Protein AF-A0A1C3KK73-F1 (afdb_monomer)

pLDDT: mean 70.04, std 21.72, range [27.14, 96.38]

Radius of gyration: 31.1 Å; Cα contacts (8 Å, |Δi|>4): 157; chains: 1; bounding box: 73×74×96 Å

Solvent-accessible surface area (backbone atoms only — not comparable to full-atom values): 20446 Å² total; per-residue (Å²): 131,85,83,46,64,66,60,54,52,52,54,50,51,54,50,50,53,58,65,68,48,82,75,86,71,83,83,61,78,67,78,57,83,90,52,53,73,61,44,38,52,50,49,32,55,48,51,49,44,53,55,53,40,52,53,54,44,62,79,37,44,91,77,49,47,69,69,58,49,31,56,54,53,33,40,55,48,49,49,51,46,54,51,44,60,69,64,48,97,58,100,73,74,74,57,70,65,58,55,52,51,55,49,26,56,74,76,36,53,69,59,34,55,53,47,59,74,45,57,61,81,74,64,94,66,53,57,70,58,35,55,44,48,49,56,52,52,48,54,50,48,54,41,53,76,55,62,30,70,73,51,28,24,53,35,38,70,56,23,54,51,44,46,50,53,50,50,54,52,49,53,54,44,49,60,75,70,50,66,89,89,55,96,73,81,86,51,77,69,83,70,66,63,91,74,89,61,97,54,89,70,57,63,76,75,49,77,68,74,56,38,77,67,75,69,95,77,79,91,82,78,93,74,92,80,83,86,82,89,84,85,79,77,86,79,72,84,83,89,73,77,85,74,66,64,60,60,54,52,52,51,50,52,51,52,52,51,51,52,51,52,50,50,52,50,49,46,61,73,74,40,87,57,60,70,59,53,51,62,56,52,61,67,52,56,69,61,58,57,67,55,54,59,58,55,56,54,60,61,49,53,72,62,55,71,78,70,82,80,88,78,83,91,73,88,81,85,79,85,85,79,85,85,82,87,130

Secondary structure (DSSP, 8-state):
-PPPHHHHHHHHHHHHHHHHS---S-------TT--HHHHHHHHHHHHHHHHHHHHHHHTTTTS-HHHHHHHHHHHHHHHHHHHHHT-SSTTPPPHHHHHHHHHHHH-HHHHHHHHHTTTT-----HHHHHHHHHHHHHHHHHHHTTHHHHHHH-HHHHHHHHHHHHHHHHHHHHHHS-TTS-----GGGG-S-----STTTTTSSPP-PPP---S---------------------------THHHHHHHHHHHHHHHHHHHHHHHHHHSTTHHHHHHHHHHHHHHHHHHHHHHHHHHHHHHHTT-----------PPP------

Foldseek 3Di:
DQDFLVNLVVVVVVLLCQLPDFDPDLPDQDDCPPPDPQLRVLLSRLLSSLVSNVVSCVVCCVSAPLQLSLLSNLLVVLVSVVSSVVVDPDPDDPDSVVSSLVCCVVPPVVSNVSNVVSVHPPDPDHSLRSVLVNLLVSLVSSQVSCVHQVSCQQDQNRLVSSLVSLVVSVVVNVVSVDPPPDPDDDDPVVLPDPPPDPDDSCVSSDRRNHDDNDPPPDPDDDDDDDDDDDDPDPDDDDDDDDPCVVVVVVVVVVVVVVVVVVVVVCCCVPPPCVVVVVVVVVVVVVVVVVVVVVVVVVVVVVVCVVDDDDDDDDDDDDDDDDDDDD

Organism: Plasmodium ovale (NCBI:txid36330)

Structure (mmCIF, N/CA/C/O backbone):
data_AF-A0A1C3KK73-F1
#
_entry.id   AF-A0A1C3KK73-F1
#
loop_
_atom_site.group_PDB
_atom_site.id
_atom_site.type_symbol
_atom_site.label_atom_id
_atom_site.label_alt_id
_atom_site.label_comp_id
_atom_site.label_asym_id
_atom_site.label_entity_id
_atom_site.label_seq_id
_atom_site.pdbx_PDB_ins_code
_atom_site.Cartn_x
_atom_site.Cartn_y
_atom_site.Cartn_z
_atom_site.occupancy
_atom_site.B_iso_or_equiv
_atom_site.auth_seq_id
_atom_site.auth_comp_id
_atom_site.auth_asym_id
_atom_site.auth_atom_id
_atom_site.pdbx_PDB_model_num
ATOM 1 N N . MET A 1 1 ? -22.173 12.182 6.801 1.00 49.75 1 MET A N 1
ATOM 2 C CA . MET A 1 1 ? -22.309 10.772 7.230 1.00 49.75 1 MET A CA 1
ATOM 3 C C . MET A 1 1 ? -21.058 10.441 8.028 1.00 49.75 1 MET A C 1
ATOM 5 O O . MET A 1 1 ? -19.989 10.805 7.559 1.00 49.75 1 MET A O 1
ATOM 9 N N . ALA A 1 2 ? -21.162 9.895 9.242 1.00 66.25 2 ALA A N 1
ATOM 10 C CA . ALA A 1 2 ? -19.966 9.548 10.015 1.00 66.25 2 ALA A CA 1
ATOM 11 C C . ALA A 1 2 ? -19.220 8.407 9.302 1.00 66.25 2 ALA A C 1
ATOM 13 O O . ALA A 1 2 ? -19.860 7.433 8.907 1.00 66.25 2 ALA A O 1
ATOM 14 N N . GLU A 1 3 ? -17.908 8.536 9.102 1.00 83.19 3 GLU A N 1
ATOM 15 C CA . GLU A 1 3 ? -17.115 7.461 8.499 1.00 83.19 3 GLU A CA 1
ATOM 16 C C . GLU A 1 3 ? -17.101 6.240 9.430 1.00 83.19 3 GLU A C 1
ATOM 18 O O . GLU A 1 3 ? -16.840 6.355 10.629 1.00 83.19 3 GLU A O 1
ATOM 23 N N . THR A 1 4 ? -17.423 5.067 8.881 1.00 94.06 4 THR A N 1
ATOM 24 C CA . THR A 1 4 ? -17.335 3.780 9.584 1.00 94.06 4 THR A CA 1
ATOM 25 C C . THR A 1 4 ? -16.030 3.081 9.222 1.00 94.06 4 THR A C 1
ATOM 27 O O . THR A 1 4 ? -15.466 3.331 8.156 1.00 94.06 4 THR A O 1
ATOM 30 N N . VAL A 1 5 ? -15.574 2.155 10.073 1.00 94.50 5 VAL A N 1
ATOM 31 C CA . VAL A 1 5 ? -14.377 1.332 9.802 1.00 94.50 5 VAL A CA 1
ATOM 32 C C . VAL A 1 5 ? -14.506 0.652 8.437 1.00 94.50 5 VAL A C 1
ATOM 34 O O . VAL A 1 5 ? -13.614 0.767 7.604 1.00 94.50 5 VAL A O 1
ATOM 37 N N . LYS A 1 6 ? -15.664 0.030 8.176 1.00 95.44 6 LYS A N 1
ATOM 38 C CA . LYS A 1 6 ? -15.972 -0.628 6.903 1.00 95.44 6 LYS A CA 1
ATOM 39 C C . LYS A 1 6 ? -15.854 0.330 5.715 1.00 95.44 6 LYS A C 1
ATOM 41 O O . LYS A 1 6 ? -15.171 0.007 4.753 1.00 95.44 6 LYS A O 1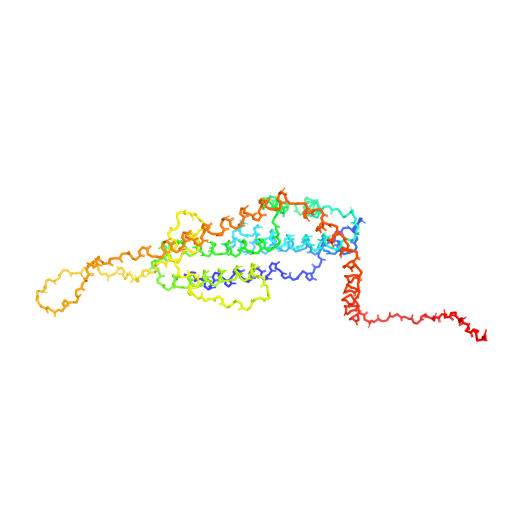
ATOM 46 N N . SER A 1 7 ? -16.454 1.518 5.808 1.00 95.94 7 SER A N 1
ATOM 47 C CA . SER A 1 7 ? -16.427 2.501 4.719 1.00 95.94 7 SER A CA 1
ATOM 48 C C . SER A 1 7 ? -15.011 2.990 4.393 1.00 95.94 7 SER A C 1
ATOM 50 O O . SER A 1 7 ? -14.672 3.140 3.222 1.00 95.94 7 SER A O 1
ATOM 52 N N . ILE A 1 8 ? -14.171 3.215 5.411 1.00 96.38 8 ILE A N 1
ATOM 53 C CA . ILE A 1 8 ? -12.774 3.634 5.214 1.00 96.38 8 ILE A CA 1
ATOM 54 C C . ILE A 1 8 ? -11.970 2.504 4.559 1.00 96.38 8 ILE A C 1
ATOM 56 O O . ILE A 1 8 ? -11.242 2.746 3.598 1.00 96.38 8 ILE A O 1
ATOM 60 N N . VAL A 1 9 ? -12.114 1.273 5.057 1.00 95.94 9 VAL A N 1
ATOM 61 C CA . VAL A 1 9 ? -11.386 0.101 4.545 1.00 95.94 9 VAL A CA 1
ATOM 62 C C . VAL A 1 9 ? -11.790 -0.227 3.106 1.00 95.94 9 VAL A C 1
ATOM 64 O O . VAL A 1 9 ? -10.922 -0.502 2.283 1.00 95.94 9 VAL A O 1
ATOM 67 N N . GLU A 1 10 ? -13.079 -0.149 2.767 1.00 96.25 10 GLU A N 1
ATOM 68 C CA . GLU A 1 10 ? -13.561 -0.350 1.393 1.00 96.25 10 GLU A CA 1
ATOM 69 C C . GLU A 1 10 ? -12.951 0.673 0.431 1.00 96.25 10 GLU A C 1
ATOM 71 O O . GLU A 1 10 ? -12.362 0.284 -0.574 1.00 96.25 10 GLU A O 1
ATOM 76 N N . LYS A 1 11 ? -12.978 1.966 0.782 1.00 95.81 11 LYS A N 1
ATOM 77 C CA . LYS A 1 11 ? -12.354 3.017 -0.037 1.00 95.81 11 LYS A CA 1
ATOM 78 C C . LYS A 1 11 ? -10.847 2.813 -0.219 1.00 95.81 11 LYS A C 1
ATOM 80 O O . LYS A 1 11 ? -10.332 3.043 -1.311 1.00 95.81 11 LYS A O 1
ATOM 85 N N . LEU A 1 12 ? -10.133 2.386 0.829 1.00 95.81 12 LEU A N 1
ATOM 86 C CA . LEU A 1 12 ? -8.705 2.059 0.733 1.00 95.81 12 LEU A CA 1
ATOM 87 C C . LEU A 1 12 ? -8.463 0.895 -0.229 1.00 95.81 12 LEU A C 1
ATOM 89 O O . LEU A 1 12 ? -7.623 1.001 -1.119 1.00 95.81 12 LEU A O 1
ATOM 93 N N . ASN A 1 13 ? -9.224 -0.189 -0.086 1.00 95.00 13 ASN A N 1
ATOM 94 C CA . ASN A 1 13 ? -9.101 -1.362 -0.945 1.00 95.00 13 ASN A CA 1
ATOM 95 C C . ASN A 1 13 ? -9.425 -1.035 -2.408 1.00 95.00 13 ASN A C 1
ATOM 97 O O . ASN A 1 13 ? -8.720 -1.496 -3.306 1.00 95.00 13 ASN A O 1
ATOM 101 N N . ASP A 1 14 ? -10.441 -0.209 -2.656 1.00 96.00 14 ASP A N 1
ATOM 102 C CA . ASP A 1 14 ? -10.790 0.247 -4.002 1.00 96.00 14 ASP A CA 1
ATOM 103 C C . ASP A 1 14 ? -9.684 1.114 -4.612 1.00 96.00 14 ASP A C 1
ATOM 105 O O . ASP A 1 14 ? -9.355 0.959 -5.792 1.00 96.00 14 ASP A O 1
ATOM 109 N N . PHE A 1 15 ? -9.067 1.993 -3.819 1.00 95.88 15 PHE A N 1
ATOM 110 C CA . PHE A 1 15 ? -7.914 2.780 -4.251 1.00 95.88 15 PHE A CA 1
ATOM 111 C C . PHE A 1 15 ? -6.716 1.881 -4.599 1.00 95.88 15 PHE A C 1
ATOM 113 O O . PHE A 1 15 ? -6.119 2.022 -5.667 1.00 95.88 15 PHE A O 1
ATOM 120 N N . TYR A 1 16 ? -6.399 0.900 -3.752 1.00 95.25 16 TYR A N 1
ATOM 121 C CA . TYR A 1 16 ? -5.319 -0.068 -3.983 1.00 95.25 16 TYR A CA 1
ATOM 122 C C . TYR A 1 16 ? -5.546 -0.927 -5.217 1.00 95.25 16 TYR A C 1
ATOM 124 O O . TYR A 1 16 ? -4.654 -1.078 -6.051 1.00 95.25 16 TYR A O 1
ATOM 132 N N . LYS A 1 17 ? -6.770 -1.420 -5.396 1.00 95.12 17 LYS A N 1
ATOM 133 C CA . LYS A 1 17 ? -7.150 -2.183 -6.580 1.00 95.12 17 LYS A CA 1
ATOM 134 C C . LYS A 1 17 ? -6.959 -1.368 -7.858 1.00 95.12 17 LYS A C 1
ATOM 136 O O . LYS A 1 17 ? -6.453 -1.896 -8.847 1.00 95.12 17 LYS A O 1
ATOM 141 N N . GLN A 1 18 ? -7.320 -0.085 -7.842 1.00 94.25 18 GLN A N 1
ATOM 142 C CA . GLN A 1 18 ? -7.077 0.804 -8.976 1.00 94.25 18 GLN A CA 1
ATOM 143 C C . GLN A 1 18 ? -5.578 0.996 -9.213 1.00 94.25 18 GLN A C 1
ATOM 145 O O . GLN A 1 18 ? -5.124 0.784 -10.333 1.00 94.25 18 GLN A O 1
ATOM 150 N N . MET A 1 19 ? -4.803 1.292 -8.167 1.00 93.75 19 MET A N 1
ATOM 151 C CA . MET A 1 19 ? -3.344 1.461 -8.218 1.00 93.75 19 MET A CA 1
ATOM 152 C C . MET A 1 19 ? -2.592 0.226 -8.748 1.00 93.75 19 MET A C 1
ATOM 154 O O . MET A 1 19 ? -1.563 0.388 -9.407 1.00 93.75 19 MET A O 1
ATOM 158 N N . GLU A 1 20 ? -3.092 -0.987 -8.497 1.00 91.69 20 GLU A N 1
ATOM 159 C CA . GLU A 1 20 ? -2.522 -2.248 -9.002 1.00 91.69 20 GLU A CA 1
ATOM 160 C C . GLU A 1 20 ? -3.047 -2.673 -10.377 1.00 91.69 20 GLU A C 1
ATOM 162 O O . GLU A 1 20 ? -2.423 -3.515 -11.025 1.00 91.69 20 GLU A O 1
ATOM 167 N N . GLY A 1 21 ? -4.171 -2.104 -10.823 1.00 89.31 21 GLY A N 1
ATOM 168 C CA . GLY A 1 21 ? -4.801 -2.463 -12.090 1.00 89.31 21 GLY A CA 1
ATOM 169 C C . GLY A 1 21 ? -3.859 -2.317 -13.287 1.00 89.31 21 GLY A C 1
ATOM 170 O O . GLY A 1 21 ? -2.986 -1.446 -13.303 1.00 89.31 21 GLY A O 1
ATOM 171 N N . GLU A 1 22 ? -4.052 -3.167 -14.296 1.00 81.56 22 GLU A N 1
ATOM 172 C CA . GLU A 1 22 ? -3.247 -3.133 -15.515 1.00 81.56 22 GLU A CA 1
ATOM 173 C C . GLU A 1 22 ? -3.402 -1.804 -16.258 1.00 81.56 22 GLU A C 1
ATOM 175 O O . GLU A 1 22 ? -4.484 -1.214 -16.317 1.00 81.56 22 GLU A O 1
ATOM 180 N N . VAL A 1 23 ? -2.303 -1.338 -16.850 1.00 77.94 23 VAL A N 1
ATOM 181 C CA . VAL A 1 23 ? -2.332 -0.176 -17.733 1.00 77.94 23 VAL A CA 1
ATOM 182 C C . VAL A 1 23 ? -2.563 -0.679 -19.151 1.00 77.94 23 VAL A C 1
ATOM 184 O O . VAL A 1 23 ? -1.648 -1.195 -19.785 1.00 77.94 23 VAL A O 1
ATOM 187 N N . THR A 1 24 ? -3.808 -0.582 -19.611 1.00 66.06 24 THR A N 1
ATOM 188 C CA . THR A 1 24 ? -4.262 -1.092 -20.915 1.00 66.06 24 THR A CA 1
ATOM 189 C C . THR A 1 24 ? -3.916 -0.168 -22.084 1.00 66.06 24 THR A C 1
ATOM 191 O O . THR A 1 24 ? -3.846 -0.621 -23.221 1.00 66.06 24 THR A O 1
ATOM 194 N N . GLU A 1 25 ? -3.658 1.113 -21.816 1.00 58.66 25 GLU A N 1
ATOM 195 C CA . GLU A 1 25 ? -3.212 2.090 -22.810 1.00 58.66 25 GLU A CA 1
ATOM 196 C C . GLU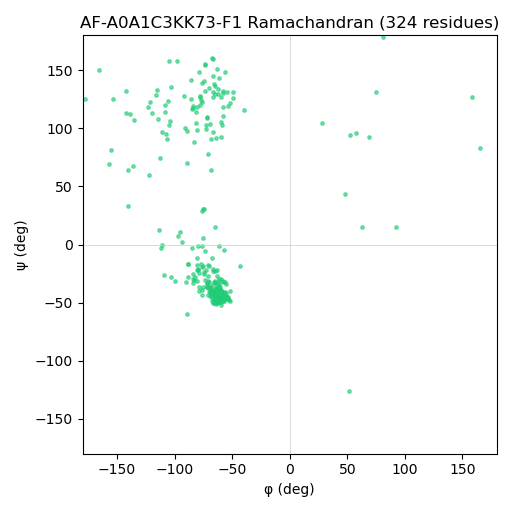 A 1 25 ? -1.755 2.476 -22.522 1.00 58.66 25 GLU A C 1
ATOM 198 O O . GLU A 1 25 ? -1.484 3.329 -21.672 1.00 58.66 25 GLU A O 1
ATOM 203 N N . GLU A 1 26 ? -0.800 1.849 -23.214 1.00 57.88 26 GLU A N 1
ATOM 204 C CA . GLU A 1 26 ? 0.600 2.291 -23.198 1.00 57.88 26 GLU A CA 1
ATOM 205 C C . GLU A 1 26 ? 0.706 3.645 -23.916 1.00 57.88 26 GLU A C 1
ATOM 207 O O . GLU A 1 26 ? 0.852 3.718 -25.134 1.00 57.88 26 GLU A O 1
ATOM 212 N N . LYS A 1 27 ? 0.567 4.742 -23.162 1.00 62.94 27 LYS A N 1
ATOM 213 C CA . LYS A 1 27 ? 0.648 6.111 -23.704 1.00 62.94 27 LYS A CA 1
ATOM 214 C C . LYS A 1 27 ? 2.079 6.598 -23.852 1.00 62.94 27 LYS A C 1
ATOM 216 O O . LYS A 1 27 ? 2.353 7.434 -24.707 1.00 62.94 27 LYS A O 1
ATOM 221 N N . GLU A 1 28 ? 2.984 6.086 -23.030 1.00 63.84 28 GLU A N 1
ATOM 222 C CA . GLU A 1 28 ? 4.386 6.472 -23.045 1.00 63.84 28 GLU A CA 1
ATOM 223 C C . GLU A 1 28 ? 5.250 5.279 -23.447 1.00 63.84 28 GLU A C 1
ATOM 225 O O . GLU A 1 28 ? 5.073 4.172 -22.934 1.00 63.84 28 GLU A O 1
ATOM 230 N N . LEU A 1 29 ? 6.176 5.526 -24.374 1.00 65.25 29 LEU A N 1
ATOM 231 C CA . LEU A 1 29 ? 7.145 4.558 -24.872 1.00 65.25 29 LEU A CA 1
ATOM 232 C C . LEU A 1 29 ? 8.538 5.025 -24.461 1.00 65.25 29 LEU A C 1
ATOM 234 O O . LEU A 1 29 ? 9.065 6.002 -24.998 1.00 65.25 29 LEU A O 1
ATOM 238 N N . LEU A 1 30 ? 9.141 4.327 -23.500 1.00 73.88 30 LEU A N 1
ATOM 239 C CA . LEU A 1 30 ? 10.572 4.456 -23.262 1.00 73.88 30 LEU A CA 1
ATOM 240 C C . LEU A 1 30 ? 11.310 3.990 -24.526 1.00 73.88 30 LEU A C 1
ATOM 242 O O . LEU A 1 30 ? 10.985 2.937 -25.077 1.00 73.88 30 LEU A O 1
ATOM 246 N N . GLU A 1 31 ? 12.307 4.734 -25.000 1.00 74.69 31 GLU A N 1
ATOM 247 C CA . GLU A 1 31 ? 13.157 4.234 -26.083 1.00 74.69 31 GLU A CA 1
ATOM 248 C C . GLU A 1 31 ? 13.890 2.972 -25.606 1.00 74.69 31 GLU A C 1
ATOM 250 O O . GLU A 1 31 ? 14.501 2.970 -24.537 1.00 74.69 31 GLU A O 1
ATOM 255 N N . LYS A 1 32 ? 13.831 1.890 -26.394 1.00 70.06 32 LYS A N 1
ATOM 256 C CA . LYS A 1 32 ? 14.377 0.573 -26.016 1.00 70.06 32 LYS A CA 1
ATOM 257 C C . LYS A 1 32 ? 15.861 0.624 -25.634 1.00 70.06 32 LYS A C 1
ATOM 259 O O . LYS A 1 32 ? 16.290 -0.075 -24.719 1.00 70.06 32 LYS A O 1
ATOM 264 N N . GLY A 1 33 ? 16.638 1.495 -26.282 1.00 71.31 33 GLY A N 1
ATOM 265 C CA . GLY A 1 33 ? 18.036 1.745 -25.931 1.00 71.31 33 GLY A CA 1
ATOM 266 C C . GLY A 1 33 ? 18.863 0.456 -25.837 1.00 71.31 33 GLY A C 1
ATOM 267 O O . GLY A 1 33 ? 18.896 -0.331 -26.779 1.00 71.31 33 GLY A O 1
ATOM 268 N N . ARG A 1 34 ? 19.535 0.253 -24.693 1.00 66.94 34 ARG A N 1
ATOM 269 C CA . ARG A 1 34 ? 20.335 -0.950 -24.369 1.00 66.94 34 ARG A CA 1
ATOM 270 C C . ARG A 1 34 ? 19.583 -1.985 -23.523 1.00 66.94 34 ARG A C 1
ATOM 272 O O . ARG A 1 34 ? 20.204 -2.921 -23.027 1.00 66.94 34 ARG A O 1
ATOM 279 N N . LEU A 1 35 ? 18.289 -1.789 -23.289 1.00 73.69 35 LEU A N 1
ATOM 280 C CA . LEU A 1 35 ? 17.511 -2.696 -22.457 1.00 73.69 35 LEU A CA 1
ATOM 281 C C . LEU A 1 35 ? 17.220 -3.982 -23.216 1.00 73.69 35 LEU A C 1
ATOM 283 O O . LEU A 1 35 ? 16.896 -3.951 -24.405 1.00 73.69 35 LEU A O 1
ATOM 287 N N . ASN A 1 36 ? 17.291 -5.107 -22.507 1.00 79.06 36 ASN A N 1
ATOM 288 C CA . ASN A 1 36 ? 16.693 -6.331 -23.016 1.00 79.06 36 ASN A CA 1
ATOM 289 C C . ASN A 1 36 ? 15.158 -6.174 -23.072 1.00 79.06 36 ASN A C 1
ATOM 291 O O . ASN A 1 36 ? 14.578 -5.313 -22.403 1.00 79.06 36 ASN A O 1
ATOM 295 N N . ASP A 1 37 ? 14.505 -7.008 -23.876 1.00 80.69 37 ASP A N 1
ATOM 296 C CA . ASP A 1 37 ? 13.074 -6.896 -24.172 1.00 80.69 37 ASP A CA 1
ATOM 297 C C . ASP A 1 37 ? 12.210 -6.993 -22.907 1.00 80.69 37 ASP A C 1
ATOM 299 O O . ASP A 1 37 ? 11.274 -6.215 -22.735 1.00 80.69 37 ASP A O 1
ATOM 303 N N . ILE A 1 38 ? 12.569 -7.877 -21.973 1.00 83.50 38 ILE A N 1
ATOM 304 C CA . ILE A 1 38 ? 11.837 -8.084 -20.716 1.00 83.50 38 ILE A CA 1
ATOM 305 C C . ILE A 1 38 ? 11.936 -6.840 -19.824 1.00 83.50 38 ILE A C 1
ATOM 307 O O . ILE A 1 38 ? 10.931 -6.303 -19.359 1.00 83.50 38 ILE A O 1
ATOM 311 N N . SER A 1 39 ? 13.150 -6.347 -19.607 1.00 84.56 39 SER A N 1
ATOM 312 C CA . SER A 1 39 ? 13.448 -5.173 -18.793 1.00 84.56 39 SER A CA 1
ATOM 313 C C . SER A 1 39 ? 12.840 -3.902 -19.374 1.00 84.56 39 SER A C 1
ATOM 315 O O . SER A 1 39 ? 12.322 -3.075 -18.622 1.00 84.56 39 SER A O 1
ATOM 317 N N . HIS A 1 40 ? 12.843 -3.768 -20.702 1.00 85.44 40 HIS A N 1
ATOM 318 C CA . HIS A 1 40 ? 12.163 -2.683 -21.403 1.00 85.44 40 HIS A CA 1
ATOM 319 C C . HIS A 1 40 ? 10.653 -2.708 -21.158 1.00 85.44 40 HIS A C 1
ATOM 321 O O . HIS A 1 40 ? 10.099 -1.699 -20.721 1.00 85.44 40 HIS A O 1
ATOM 327 N N . VAL A 1 41 ? 10.003 -3.863 -21.332 1.00 87.06 41 VAL A N 1
ATOM 328 C CA . VAL A 1 41 ? 8.561 -4.023 -21.083 1.00 87.06 41 VAL A CA 1
ATOM 329 C C . VAL A 1 41 ? 8.212 -3.730 -19.622 1.00 87.06 41 VAL A C 1
ATOM 331 O O . VAL A 1 41 ? 7.251 -3.008 -19.347 1.00 87.06 41 VAL A O 1
ATOM 334 N N . ILE A 1 42 ? 8.996 -4.241 -18.667 1.00 88.94 42 ILE A N 1
ATOM 335 C CA . ILE A 1 42 ? 8.764 -4.000 -17.235 1.00 88.94 42 ILE A CA 1
ATOM 336 C C . ILE A 1 42 ? 8.881 -2.509 -16.907 1.00 88.94 42 ILE A C 1
ATOM 338 O O . ILE A 1 42 ? 8.017 -1.972 -16.207 1.00 88.94 42 ILE A O 1
ATOM 342 N N . LEU A 1 43 ? 9.910 -1.824 -17.414 1.00 89.44 43 LEU A N 1
ATOM 343 C CA . LEU A 1 43 ? 10.081 -0.386 -17.200 1.00 89.44 43 LEU A CA 1
ATOM 344 C C . LEU A 1 43 ? 8.954 0.421 -17.833 1.00 89.44 43 LEU A C 1
ATOM 346 O O . LEU A 1 43 ? 8.401 1.296 -17.168 1.00 89.44 43 LEU A O 1
ATOM 350 N N . ASN A 1 44 ? 8.574 0.106 -19.072 1.00 89.31 44 ASN A N 1
ATOM 351 C CA . ASN A 1 44 ? 7.525 0.837 -19.773 1.00 89.31 44 ASN A CA 1
ATOM 352 C C . ASN A 1 44 ? 6.179 0.717 -19.045 1.00 89.31 44 ASN A C 1
ATOM 354 O O . ASN A 1 44 ? 5.511 1.717 -18.770 1.00 89.31 44 ASN A O 1
ATOM 358 N N . LYS A 1 45 ? 5.821 -0.504 -18.627 1.00 90.38 45 LYS A N 1
ATOM 359 C CA . LYS A 1 45 ? 4.631 -0.749 -17.802 1.00 90.38 45 LYS A CA 1
ATOM 360 C C . LYS A 1 45 ? 4.709 -0.024 -16.460 1.00 90.38 45 LYS A C 1
ATOM 362 O O . LYS A 1 45 ? 3.714 0.534 -16.006 1.00 90.38 45 LYS A O 1
ATOM 367 N N . THR A 1 46 ? 5.883 0.001 -15.831 1.00 92.19 46 THR A N 1
ATOM 368 C CA . THR A 1 46 ? 6.080 0.682 -14.544 1.00 92.19 46 THR A CA 1
ATOM 369 C C . THR A 1 46 ? 5.921 2.196 -14.669 1.00 92.19 46 THR A C 1
ATOM 371 O O . THR A 1 46 ? 5.267 2.803 -13.827 1.00 92.19 46 THR A O 1
ATOM 374 N N . LEU A 1 47 ? 6.463 2.818 -15.714 1.00 91.94 47 LEU A N 1
ATOM 375 C CA . LEU A 1 47 ? 6.324 4.257 -15.938 1.00 91.94 47 LEU A CA 1
ATOM 376 C C . LEU A 1 47 ? 4.878 4.665 -16.189 1.00 91.94 47 LEU A C 1
ATOM 378 O O . LEU A 1 47 ? 4.382 5.590 -15.547 1.00 91.94 47 LEU A O 1
ATOM 382 N N . ASN A 1 48 ? 4.187 3.941 -17.069 1.00 91.38 48 ASN A N 1
ATOM 383 C CA . ASN A 1 48 ? 2.771 4.174 -17.324 1.00 91.38 48 ASN A CA 1
ATOM 384 C C . ASN A 1 48 ? 1.937 3.986 -16.039 1.00 91.38 48 ASN A C 1
ATOM 386 O O . ASN A 1 48 ? 1.051 4.793 -15.754 1.00 91.38 48 ASN A O 1
ATOM 390 N N . MET A 1 49 ? 2.279 2.990 -15.210 1.00 93.38 49 MET A N 1
ATOM 391 C CA . MET A 1 49 ? 1.668 2.789 -13.892 1.00 93.38 49 MET A CA 1
ATOM 392 C C . MET A 1 49 ? 1.918 3.980 -12.959 1.00 93.38 49 MET A C 1
ATOM 394 O O . MET A 1 49 ? 0.963 4.471 -12.372 1.00 93.38 49 MET A O 1
ATOM 398 N N . ILE A 1 50 ? 3.156 4.478 -12.836 1.00 93.56 50 ILE A N 1
ATOM 399 C CA . ILE A 1 50 ? 3.481 5.642 -11.989 1.00 93.56 50 ILE A CA 1
ATOM 400 C C . ILE A 1 50 ? 2.673 6.869 -12.420 1.00 93.56 50 ILE A C 1
ATOM 402 O O . ILE A 1 50 ? 2.098 7.548 -11.575 1.00 93.56 50 ILE A O 1
ATOM 406 N N . ILE A 1 51 ? 2.609 7.142 -13.726 1.00 91.94 51 ILE A N 1
ATOM 407 C CA . ILE A 1 51 ? 1.902 8.310 -14.262 1.00 91.94 51 ILE A CA 1
ATOM 408 C C . ILE A 1 51 ? 0.410 8.229 -13.955 1.00 91.94 51 ILE A C 1
ATOM 410 O O . ILE A 1 51 ? -0.154 9.164 -13.393 1.00 91.94 51 ILE A O 1
ATOM 414 N N . ARG A 1 52 ? -0.223 7.096 -14.267 1.00 92.94 52 ARG A N 1
ATOM 415 C CA . ARG A 1 52 ? -1.640 6.880 -13.963 1.00 92.94 52 ARG A CA 1
ATOM 416 C C . ARG A 1 52 ? -1.910 6.972 -12.458 1.00 92.94 52 ARG A C 1
ATOM 418 O O . ARG A 1 52 ? -2.877 7.602 -12.049 1.00 92.94 52 ARG A O 1
ATOM 425 N N . ASN A 1 53 ? -1.057 6.358 -11.641 1.00 94.94 53 ASN A N 1
ATOM 426 C CA . ASN A 1 53 ? -1.205 6.331 -10.187 1.00 94.94 53 ASN A CA 1
ATOM 427 C C . ASN A 1 53 ? -1.081 7.725 -9.561 1.00 94.94 53 ASN A C 1
ATOM 429 O O . ASN A 1 53 ? -1.753 8.004 -8.573 1.00 94.94 53 ASN A O 1
ATOM 433 N N . TYR A 1 54 ? -0.278 8.609 -10.154 1.00 94.31 54 TYR A N 1
ATOM 434 C CA . TYR A 1 54 ? -0.199 10.001 -9.728 1.00 94.31 54 TYR A CA 1
ATOM 435 C C . TYR A 1 54 ? -1.509 10.763 -9.966 1.00 94.31 54 TYR A C 1
ATOM 437 O O . TYR A 1 54 ? -1.973 11.466 -9.070 1.00 94.31 54 TYR A O 1
ATOM 445 N N . GLU A 1 55 ? -2.136 10.592 -11.133 1.00 93.25 55 GLU A N 1
ATOM 446 C CA . GLU A 1 55 ? -3.443 11.208 -11.405 1.00 93.25 55 GLU A CA 1
ATOM 447 C C . GLU A 1 55 ? -4.537 10.610 -10.507 1.00 93.25 55 GLU A C 1
ATOM 449 O O . GLU A 1 55 ? -5.286 11.353 -9.878 1.00 93.25 55 GLU A O 1
ATOM 454 N N . LEU A 1 56 ? -4.546 9.282 -10.321 1.00 94.88 56 LEU A N 1
ATOM 455 C CA . LEU A 1 56 ? -5.448 8.619 -9.369 1.00 94.88 56 LEU A CA 1
ATOM 456 C C . LEU A 1 56 ? -5.294 9.171 -7.947 1.00 94.88 56 LEU A C 1
ATOM 458 O O . LEU A 1 56 ? -6.284 9.355 -7.240 1.00 94.88 56 LEU A O 1
ATOM 462 N N . TYR A 1 57 ? -4.063 9.438 -7.510 1.00 95.38 57 TYR A N 1
ATOM 463 C CA . TYR A 1 57 ? -3.809 10.074 -6.222 1.00 95.38 57 TYR A CA 1
ATOM 464 C C . TYR A 1 57 ? -4.382 11.490 -6.160 1.00 95.38 57 TYR A C 1
ATOM 466 O O . TYR A 1 57 ? -5.036 11.823 -5.174 1.00 95.38 57 TYR A O 1
ATOM 474 N N . LYS A 1 58 ? -4.186 12.312 -7.197 1.00 95.12 58 LYS A N 1
ATOM 475 C CA . LYS A 1 58 ? -4.733 13.678 -7.241 1.00 95.12 58 LYS A CA 1
ATOM 476 C C . LYS A 1 58 ? -6.252 13.673 -7.095 1.00 95.12 58 LYS A C 1
ATOM 478 O O . LYS A 1 58 ? -6.768 14.401 -6.244 1.00 95.12 58 LYS A O 1
ATOM 483 N N . ASP A 1 59 ? -6.925 12.785 -7.821 1.00 96.19 59 ASP A N 1
ATOM 484 C CA . ASP A 1 59 ? -8.383 12.624 -7.783 1.00 96.19 59 ASP A CA 1
ATOM 485 C C . ASP A 1 59 ? -8.902 12.139 -6.417 1.00 96.19 59 ASP A C 1
ATOM 487 O O . ASP A 1 59 ? -10.060 12.366 -6.073 1.00 96.19 59 ASP A O 1
ATOM 491 N N . ASN A 1 60 ? -8.050 11.498 -5.610 1.00 96.31 60 ASN A N 1
ATOM 492 C CA . ASN A 1 60 ? -8.402 10.943 -4.299 1.00 96.31 60 ASN A CA 1
ATOM 493 C C . ASN A 1 60 ? -7.699 11.648 -3.125 1.00 96.31 60 ASN A C 1
ATOM 495 O O . ASN A 1 60 ? -7.740 11.146 -2.000 1.00 96.31 60 ASN A O 1
ATOM 499 N N . SER A 1 61 ? -7.068 12.802 -3.358 1.00 94.44 61 SER A N 1
ATOM 500 C CA . SER A 1 61 ? -6.175 13.468 -2.394 1.00 94.44 61 SER A CA 1
ATOM 501 C C . SER A 1 61 ? -6.874 13.984 -1.126 1.00 94.44 61 SER A C 1
ATOM 503 O O . SER A 1 61 ? -6.236 14.138 -0.085 1.00 94.44 61 SER A O 1
ATOM 505 N N . GLU A 1 62 ? -8.194 14.193 -1.165 1.00 94.31 62 GLU A N 1
ATOM 506 C CA . GLU A 1 62 ? -8.990 14.509 0.032 1.00 94.31 62 GLU A CA 1
ATOM 507 C C . GLU A 1 62 ? -9.066 13.321 1.004 1.00 94.31 62 GLU A C 1
ATOM 509 O O . GLU A 1 62 ? -9.090 13.475 2.231 1.00 94.31 62 GLU A O 1
ATOM 514 N N . PHE A 1 63 ? -9.102 12.107 0.455 1.00 95.06 63 PHE A N 1
ATOM 515 C CA . PHE A 1 63 ? -9.152 10.884 1.236 1.00 95.06 63 PHE A CA 1
ATOM 516 C C . PHE A 1 63 ? -7.731 10.402 1.539 1.00 95.06 63 PHE A C 1
ATOM 518 O O . PHE A 1 63 ? -7.344 10.341 2.711 1.00 95.06 63 PHE A O 1
ATOM 525 N N . ILE A 1 64 ? -6.940 10.118 0.505 1.00 94.88 64 ILE A N 1
ATOM 526 C CA . ILE A 1 64 ? -5.588 9.560 0.585 1.00 94.88 64 ILE A CA 1
ATOM 527 C C . ILE A 1 64 ? -4.562 10.671 0.811 1.00 94.88 64 ILE A C 1
ATOM 529 O O . ILE A 1 64 ? -4.382 11.550 -0.026 1.00 94.88 64 ILE A O 1
ATOM 533 N N . THR A 1 65 ? -3.836 10.604 1.927 1.00 92.06 65 THR A N 1
ATOM 534 C CA . THR A 1 65 ? -2.750 11.552 2.210 1.00 92.06 65 THR A CA 1
ATOM 535 C C . THR A 1 65 ? -1.524 11.275 1.336 1.00 92.06 65 THR A C 1
ATOM 537 O O . THR A 1 65 ? -1.287 10.135 0.934 1.00 92.06 65 THR A O 1
ATOM 540 N N . GLU A 1 66 ? -0.700 12.303 1.095 1.00 90.62 66 GLU A N 1
ATOM 541 C CA . GLU A 1 66 ? 0.551 12.169 0.328 1.00 90.62 66 GLU A CA 1
ATOM 542 C C . GLU A 1 66 ? 1.455 11.066 0.905 1.00 90.62 66 GLU A C 1
ATOM 544 O O . GLU A 1 66 ? 1.886 10.186 0.167 1.00 90.62 66 GLU A O 1
ATOM 549 N N . ASP A 1 67 ? 1.664 11.041 2.229 1.00 88.94 67 ASP A N 1
ATOM 550 C CA . ASP A 1 67 ? 2.446 9.995 2.915 1.00 88.94 67 ASP A CA 1
ATOM 551 C C . ASP A 1 67 ? 1.904 8.588 2.625 1.00 88.94 67 ASP A C 1
ATOM 553 O O . ASP A 1 67 ? 2.663 7.664 2.317 1.00 88.94 67 ASP A O 1
ATOM 557 N N . LYS A 1 68 ? 0.576 8.428 2.666 1.00 90.00 68 LYS A N 1
ATOM 558 C CA . LYS A 1 68 ? -0.063 7.134 2.444 1.00 90.00 68 LYS A CA 1
ATOM 559 C C . LYS A 1 68 ? 0.115 6.659 1.006 1.00 90.00 68 LYS A C 1
ATOM 561 O O . LYS A 1 68 ? 0.460 5.497 0.783 1.00 90.00 68 LYS A O 1
ATOM 566 N N . TYR A 1 69 ? -0.070 7.565 0.051 1.00 93.44 69 TYR A N 1
ATOM 567 C CA . TYR A 1 69 ? 0.203 7.309 -1.356 1.00 93.44 69 TYR A CA 1
ATOM 568 C C . TYR A 1 69 ? 1.671 6.928 -1.587 1.00 93.44 69 TYR A C 1
ATOM 570 O O . TYR A 1 69 ? 1.935 5.893 -2.197 1.00 93.44 69 TYR A O 1
ATOM 578 N N . CYS A 1 70 ? 2.618 7.706 -1.053 1.00 90.31 70 CYS A N 1
ATOM 579 C CA . CYS A 1 70 ? 4.051 7.461 -1.209 1.00 90.31 70 CYS A CA 1
ATOM 580 C C . CYS A 1 70 ? 4.452 6.069 -0.703 1.00 90.31 70 CYS A C 1
ATOM 582 O O . CYS A 1 70 ? 5.137 5.329 -1.409 1.00 90.31 70 CYS A O 1
ATOM 584 N N . LYS A 1 71 ? 3.989 5.682 0.493 1.00 88.12 71 LYS A N 1
ATOM 585 C CA . LYS A 1 71 ? 4.268 4.363 1.087 1.00 88.12 71 LYS A CA 1
ATOM 586 C C . LYS A 1 71 ? 3.763 3.221 0.212 1.00 88.12 71 LYS A C 1
ATOM 588 O O . LYS A 1 71 ? 4.511 2.286 -0.082 1.00 88.12 71 LYS A O 1
ATOM 593 N N . TYR A 1 72 ? 2.518 3.320 -0.250 1.00 91.06 72 TYR A N 1
ATOM 594 C CA . TYR A 1 72 ? 1.924 2.283 -1.085 1.00 91.06 72 TYR A CA 1
ATOM 595 C C . TYR A 1 72 ? 2.591 2.209 -2.468 1.00 91.06 72 TYR A C 1
ATOM 597 O O . TYR A 1 72 ? 2.947 1.121 -2.926 1.00 91.06 72 TYR A O 1
ATOM 605 N N . LEU A 1 73 ? 2.864 3.357 -3.101 1.00 92.31 73 LEU A N 1
ATOM 606 C CA . LEU A 1 73 ? 3.612 3.421 -4.358 1.00 92.31 73 LEU A CA 1
ATOM 607 C C . LEU A 1 73 ? 5.001 2.786 -4.216 1.00 92.31 73 LEU A C 1
ATOM 609 O O . LEU A 1 73 ? 5.400 1.997 -5.072 1.00 92.31 73 LEU A O 1
ATOM 613 N N . ASN A 1 74 ? 5.722 3.079 -3.130 1.00 89.31 74 ASN A N 1
ATOM 614 C CA . ASN A 1 74 ? 7.042 2.506 -2.877 1.00 89.31 74 ASN A CA 1
ATOM 615 C C . ASN A 1 74 ? 6.978 0.971 -2.804 1.00 89.31 74 ASN A C 1
ATOM 617 O O . ASN A 1 74 ? 7.789 0.280 -3.416 1.00 89.31 74 ASN A O 1
ATOM 621 N N . SER A 1 75 ? 5.955 0.427 -2.140 1.00 88.12 75 SER A N 1
ATOM 622 C CA . SER A 1 75 ? 5.724 -1.018 -2.067 1.00 88.12 75 SER A CA 1
ATOM 623 C C . SER A 1 75 ? 5.514 -1.673 -3.432 1.00 88.12 75 SER A C 1
ATOM 625 O O . SER A 1 75 ? 6.134 -2.696 -3.744 1.00 88.12 75 SER A O 1
ATOM 627 N N . LEU A 1 76 ? 4.690 -1.052 -4.283 1.00 91.06 76 LEU A N 1
ATOM 628 C CA . LEU A 1 76 ? 4.476 -1.521 -5.652 1.00 91.06 76 LEU A CA 1
ATOM 629 C C . LEU A 1 76 ? 5.774 -1.492 -6.460 1.00 91.06 76 LEU A C 1
ATOM 631 O O . LEU A 1 76 ? 6.063 -2.429 -7.204 1.00 91.06 76 LEU A O 1
ATOM 635 N N . LEU A 1 77 ? 6.581 -0.447 -6.299 1.00 91.12 77 LEU A N 1
ATOM 636 C CA . LEU A 1 77 ? 7.830 -0.298 -7.038 1.00 91.12 77 LEU A CA 1
ATOM 637 C C . LEU A 1 77 ? 8.915 -1.264 -6.575 1.00 91.12 77 LEU A C 1
ATOM 639 O O . LEU A 1 77 ? 9.648 -1.762 -7.423 1.00 91.12 77 LEU A O 1
ATOM 643 N N . ILE A 1 78 ? 8.973 -1.612 -5.287 1.00 87.38 78 ILE A N 1
ATOM 644 C CA . ILE A 1 78 ? 9.839 -2.693 -4.788 1.00 87.38 78 ILE A CA 1
ATOM 645 C C . ILE A 1 78 ? 9.475 -4.018 -5.476 1.00 87.38 78 ILE A C 1
ATOM 647 O O . ILE A 1 78 ? 10.364 -4.730 -5.944 1.00 87.38 78 ILE A O 1
ATOM 651 N N . ARG A 1 79 ? 8.174 -4.317 -5.625 1.00 88.75 79 ARG A N 1
ATOM 652 C CA . ARG A 1 79 ? 7.691 -5.504 -6.358 1.00 88.75 79 ARG A CA 1
ATOM 653 C C . ARG A 1 79 ? 8.103 -5.471 -7.832 1.00 88.75 79 ARG A C 1
ATOM 655 O O . ARG A 1 79 ? 8.551 -6.471 -8.382 1.00 88.75 79 ARG A O 1
ATOM 662 N N . LYS A 1 80 ? 7.955 -4.323 -8.501 1.00 90.50 80 LYS A N 1
ATOM 663 C CA . LYS A 1 80 ? 8.340 -4.171 -9.918 1.00 90.50 80 LYS A CA 1
ATOM 664 C C . LYS A 1 80 ? 9.852 -4.270 -10.113 1.00 90.50 80 LYS A C 1
ATOM 666 O O . LYS A 1 80 ? 10.288 -4.932 -11.051 1.00 90.50 80 LYS A O 1
ATOM 671 N N . LYS A 1 81 ? 10.633 -3.697 -9.196 1.00 89.12 81 LYS A N 1
ATOM 672 C CA . LYS A 1 81 ? 12.091 -3.800 -9.175 1.00 89.12 81 LYS A CA 1
ATOM 673 C C . LYS A 1 81 ? 12.544 -5.254 -9.062 1.00 89.12 81 LYS A C 1
ATOM 675 O O . LYS A 1 81 ? 13.379 -5.669 -9.851 1.00 89.12 81 LYS A O 1
ATOM 680 N N . SER A 1 82 ? 11.951 -6.059 -8.174 1.00 86.31 82 SER A N 1
ATOM 681 C CA . SER A 1 82 ? 12.348 -7.471 -8.056 1.00 86.31 82 SER A CA 1
ATOM 682 C C . SER A 1 82 ? 12.119 -8.268 -9.344 1.00 86.31 82 SER A C 1
ATOM 684 O O . SER A 1 82 ? 12.933 -9.122 -9.680 1.00 86.31 82 SER A O 1
ATOM 686 N N . TYR A 1 83 ? 11.052 -7.974 -10.099 1.00 87.19 83 TYR A N 1
ATOM 687 C CA . TYR A 1 83 ? 10.848 -8.584 -11.420 1.00 87.19 83 TYR A CA 1
ATOM 688 C C . TYR A 1 83 ? 11.844 -8.070 -12.461 1.00 87.19 83 TYR A C 1
ATOM 690 O O . TYR A 1 83 ? 12.330 -8.847 -13.276 1.00 87.19 83 TYR A O 1
ATOM 698 N N . TYR A 1 84 ? 12.147 -6.772 -12.437 1.00 86.88 84 TYR A N 1
ATOM 699 C CA . TYR A 1 84 ? 13.133 -6.170 -13.331 1.00 86.88 84 TYR A CA 1
ATOM 700 C C . TYR A 1 84 ? 14.532 -6.766 -13.125 1.00 86.88 84 TYR A C 1
ATOM 702 O O . TYR A 1 84 ? 15.198 -7.110 -14.102 1.00 86.88 84 TYR A O 1
ATOM 710 N N . ASP A 1 85 ? 14.941 -6.922 -11.865 1.00 83.50 85 ASP A N 1
ATOM 711 C CA . ASP A 1 85 ? 16.231 -7.493 -11.478 1.00 83.50 85 ASP A CA 1
ATOM 712 C C . ASP A 1 85 ? 16.283 -9.000 -11.797 1.00 83.50 85 ASP A C 1
ATOM 714 O O . ASP A 1 85 ? 17.288 -9.490 -12.309 1.00 83.50 85 ASP A O 1
ATOM 718 N N . GLY A 1 86 ? 15.188 -9.735 -11.554 1.00 78.94 86 GLY A N 1
ATOM 719 C CA . GLY A 1 86 ? 15.089 -11.176 -11.823 1.00 78.94 86 GLY A CA 1
ATOM 720 C C . GLY A 1 86 ? 14.954 -11.550 -13.304 1.00 78.94 86 GLY A C 1
ATOM 721 O O . GLY A 1 86 ? 15.324 -12.654 -13.691 1.00 78.94 86 GLY A O 1
ATOM 722 N N . GLY A 1 87 ? 14.471 -10.638 -14.151 1.00 68.69 87 GLY A N 1
ATOM 723 C CA . GLY A 1 87 ? 14.354 -10.836 -15.599 1.00 68.69 87 GLY A CA 1
ATOM 724 C C . GLY A 1 87 ? 15.678 -10.750 -16.368 1.00 68.69 87 GLY A C 1
ATOM 725 O O . GLY A 1 87 ? 15.660 -10.765 -17.598 1.00 68.69 87 GLY A O 1
ATOM 726 N N . SER A 1 88 ? 16.820 -10.621 -15.682 1.00 60.00 88 SER A N 1
ATOM 727 C CA . SER A 1 88 ? 18.130 -10.459 -16.314 1.00 60.00 88 SER A CA 1
ATOM 728 C C . SER A 1 88 ? 19.093 -11.581 -15.947 1.00 60.00 88 SER A C 1
ATOM 730 O O . SER A 1 88 ? 19.593 -11.656 -14.830 1.00 60.00 88 SER A O 1
ATOM 732 N N . SER A 1 89 ? 19.451 -12.400 -16.933 1.00 56.28 89 SER A N 1
ATOM 733 C CA . SER A 1 89 ? 20.626 -13.278 -16.869 1.00 56.28 89 SER A CA 1
ATOM 734 C C . SER A 1 89 ? 21.942 -12.534 -17.160 1.00 56.28 89 SER A C 1
ATOM 736 O O . SER A 1 89 ? 23.014 -13.136 -17.116 1.00 56.28 89 SER A O 1
ATOM 738 N N . ILE A 1 90 ? 21.887 -11.226 -17.464 1.00 54.97 90 ILE A N 1
ATOM 739 C CA . ILE A 1 90 ? 23.025 -10.425 -17.937 1.00 54.97 90 ILE A CA 1
ATOM 740 C C . ILE A 1 90 ? 23.368 -9.320 -16.923 1.00 54.97 90 ILE A C 1
ATOM 742 O O . ILE A 1 90 ? 22.520 -8.521 -16.526 1.00 54.97 90 ILE A O 1
ATOM 746 N N . ASN A 1 91 ? 24.649 -9.244 -16.553 1.00 53.62 91 ASN A N 1
ATOM 747 C CA . ASN A 1 91 ? 25.252 -8.371 -15.530 1.00 53.62 91 ASN A CA 1
ATOM 748 C C . ASN A 1 91 ? 25.213 -6.845 -15.803 1.00 53.62 91 ASN A C 1
ATOM 750 O O . ASN A 1 91 ? 25.959 -6.100 -15.169 1.00 53.62 91 ASN A O 1
ATOM 754 N N . THR A 1 92 ? 24.410 -6.337 -16.743 1.00 58.72 92 THR A N 1
ATOM 755 C CA . THR A 1 92 ? 24.502 -4.925 -17.177 1.00 58.72 92 THR A CA 1
ATOM 756 C C . THR A 1 92 ? 23.159 -4.247 -17.432 1.00 58.72 92 THR A C 1
ATOM 758 O O . THR A 1 92 ? 23.062 -3.397 -18.321 1.00 58.72 92 THR A O 1
ATOM 761 N N . ASN A 1 93 ? 22.111 -4.593 -16.684 1.00 63.72 93 ASN A N 1
ATOM 762 C CA . ASN A 1 93 ? 20.898 -3.785 -16.740 1.00 63.72 93 ASN A CA 1
ATOM 763 C C . ASN A 1 93 ? 21.137 -2.419 -16.082 1.00 63.72 93 ASN A C 1
ATOM 765 O O . ASN A 1 93 ? 21.723 -2.361 -14.998 1.00 63.72 93 ASN A O 1
ATOM 769 N N . PRO A 1 94 ? 20.699 -1.313 -16.710 1.00 71.94 94 PRO A N 1
ATOM 770 C CA . PRO A 1 94 ? 20.791 -0.008 -16.081 1.00 71.94 94 PRO A CA 1
ATOM 771 C C . PRO A 1 94 ? 19.931 0.030 -14.815 1.00 71.94 94 PRO A C 1
ATOM 773 O O . PRO A 1 94 ? 18.906 -0.656 -14.736 1.00 71.94 94 PRO A O 1
ATOM 776 N N . ASP A 1 95 ? 20.339 0.858 -13.854 1.00 85.94 95 ASP A N 1
ATOM 777 C CA . ASP A 1 95 ? 19.645 1.032 -12.578 1.00 85.94 95 ASP A CA 1
ATOM 778 C C . ASP A 1 95 ? 18.151 1.332 -12.787 1.00 85.94 95 ASP A C 1
ATOM 780 O O . ASP A 1 95 ? 17.782 2.300 -13.459 1.00 85.94 95 ASP A O 1
ATOM 784 N N . PHE A 1 96 ? 17.291 0.487 -12.210 1.00 88.25 96 PHE A N 1
ATOM 785 C CA . PHE A 1 96 ? 15.835 0.586 -12.326 1.00 88.25 96 PHE A CA 1
ATOM 786 C C . PHE A 1 96 ? 15.327 1.962 -11.886 1.00 88.25 96 PHE A C 1
ATOM 788 O O . PHE A 1 96 ? 14.540 2.601 -12.587 1.00 88.25 96 PHE A O 1
ATOM 795 N N . ARG A 1 97 ? 15.820 2.443 -10.736 1.00 88.94 97 ARG A N 1
ATOM 796 C CA . ARG A 1 97 ? 15.435 3.742 -10.178 1.00 88.94 97 ARG A CA 1
ATOM 797 C C . ARG A 1 97 ? 15.946 4.872 -11.064 1.00 88.94 97 ARG A C 1
ATOM 799 O O . ARG A 1 97 ? 15.167 5.751 -11.418 1.00 88.94 97 ARG A O 1
ATOM 806 N N . GLY A 1 98 ? 17.217 4.830 -11.453 1.00 88.88 98 GLY A N 1
ATOM 807 C CA . GLY A 1 98 ? 17.851 5.814 -12.325 1.00 88.88 98 GLY A CA 1
ATOM 808 C C . GLY A 1 98 ? 17.087 6.020 -13.628 1.00 88.88 98 GLY A C 1
ATOM 809 O O . GLY A 1 98 ? 16.796 7.156 -13.985 1.00 88.88 98 GLY A O 1
ATOM 810 N N . GLN A 1 99 ? 16.657 4.944 -14.290 1.00 89.25 99 GLN A N 1
ATOM 811 C CA . GLN A 1 99 ? 15.893 5.068 -15.535 1.00 89.25 99 GLN A CA 1
ATOM 812 C C . GLN A 1 99 ? 14.509 5.688 -15.347 1.00 89.25 99 GLN A C 1
ATOM 814 O O . GLN A 1 99 ? 14.091 6.516 -16.160 1.00 89.25 99 GLN A O 1
ATOM 819 N N . ILE A 1 100 ? 13.808 5.332 -14.267 1.00 91.12 100 ILE A N 1
ATOM 820 C CA . ILE A 1 100 ? 12.528 5.960 -13.925 1.00 91.12 100 ILE A CA 1
ATOM 821 C C . ILE A 1 100 ? 12.732 7.455 -13.653 1.00 91.12 100 ILE A C 1
ATOM 823 O O . ILE A 1 100 ? 12.013 8.288 -14.206 1.00 91.12 100 ILE A O 1
ATOM 827 N N . MET A 1 101 ? 13.734 7.802 -12.844 1.00 90.50 101 MET A N 1
ATOM 828 C CA . MET A 1 101 ? 14.037 9.183 -12.466 1.00 90.50 101 MET A CA 1
ATOM 829 C C . MET A 1 101 ? 14.421 10.035 -13.675 1.00 90.50 101 MET A C 1
ATOM 831 O O . MET A 1 101 ? 13.880 11.127 -13.849 1.00 90.50 101 MET A O 1
ATOM 835 N N . ASP A 1 102 ? 15.291 9.520 -14.541 1.00 90.50 102 ASP A N 1
ATOM 836 C CA . ASP A 1 102 ? 15.719 10.199 -15.761 1.00 90.50 102 ASP A CA 1
ATOM 837 C C . ASP A 1 102 ? 14.545 10.486 -16.693 1.00 90.50 102 ASP A C 1
ATOM 839 O O . ASP A 1 102 ? 14.420 11.598 -17.217 1.00 90.50 102 ASP A O 1
ATOM 843 N N . TYR A 1 103 ? 13.669 9.499 -16.893 1.00 91.44 103 TYR A N 1
ATOM 844 C CA . TYR A 1 103 ? 12.491 9.667 -17.732 1.00 91.44 103 TYR A CA 1
ATOM 845 C C . TYR A 1 103 ? 11.532 10.708 -17.137 1.00 91.44 103 TYR A C 1
ATOM 847 O O . TYR A 1 103 ? 11.152 11.661 -17.825 1.00 91.44 103 TYR A O 1
ATOM 855 N N . LEU A 1 104 ? 11.168 10.567 -15.857 1.00 92.25 104 LEU A N 1
ATOM 856 C CA . LEU A 1 104 ? 10.218 11.468 -15.201 1.00 92.25 104 LEU A CA 1
ATOM 857 C C . LEU A 1 104 ? 10.745 12.905 -15.162 1.00 92.25 104 LEU A C 1
ATOM 859 O O . LEU A 1 104 ? 9.997 13.829 -15.470 1.00 92.25 104 LEU A O 1
ATOM 863 N N . ASN A 1 105 ? 12.032 13.106 -14.871 1.00 93.50 105 ASN A N 1
ATOM 864 C CA . ASN A 1 105 ? 12.646 14.433 -14.866 1.00 93.50 105 ASN A CA 1
ATOM 865 C C . ASN A 1 105 ? 12.534 15.124 -16.238 1.00 93.50 105 ASN A C 1
ATOM 867 O O . ASN A 1 105 ? 12.221 16.310 -16.317 1.00 93.50 105 ASN A O 1
ATOM 871 N N . ARG A 1 106 ? 12.740 14.378 -17.334 1.00 91.12 106 ARG A N 1
ATOM 872 C CA . ARG A 1 106 ? 12.696 14.928 -18.701 1.00 91.12 106 ARG A CA 1
ATOM 873 C C . ARG A 1 106 ? 11.281 15.132 -19.233 1.00 91.12 106 ARG A C 1
ATOM 875 O O . ARG A 1 106 ? 11.043 16.092 -19.960 1.00 91.12 106 ARG A O 1
ATOM 882 N N . LYS A 1 107 ? 10.366 14.198 -18.958 1.00 91.94 107 LYS A N 1
ATOM 883 C CA . LYS A 1 107 ? 9.056 14.124 -19.631 1.00 91.94 107 LYS A CA 1
ATOM 884 C C . LYS A 1 107 ? 7.881 14.506 -18.736 1.00 91.94 107 LYS A C 1
ATOM 886 O O . LYS A 1 107 ? 6.858 14.941 -19.256 1.00 91.94 107 LYS A O 1
ATOM 891 N N . LYS A 1 108 ? 8.001 14.348 -17.415 1.00 92.31 108 LYS A N 1
ATOM 892 C CA . LYS A 1 108 ? 6.912 14.526 -16.438 1.00 92.31 108 LYS A CA 1
ATOM 893 C C . LYS A 1 108 ? 7.411 15.229 -15.156 1.00 92.31 108 LYS A C 1
ATOM 895 O O . LYS A 1 108 ? 7.365 14.644 -14.072 1.00 92.31 108 LYS A O 1
ATOM 900 N N . PRO A 1 109 ? 7.870 16.493 -15.237 1.00 91.19 109 PRO A N 1
ATOM 901 C CA . PRO A 1 109 ? 8.553 17.172 -14.130 1.00 91.19 109 PRO A CA 1
ATOM 902 C C . PRO A 1 109 ? 7.684 17.374 -12.875 1.00 91.19 109 PRO A C 1
ATOM 904 O O . PRO A 1 109 ? 8.207 17.436 -11.764 1.00 91.19 109 PRO A O 1
ATOM 907 N N . GLU A 1 110 ? 6.359 17.469 -13.014 1.00 91.88 110 GLU A N 1
ATOM 908 C CA . GLU A 1 110 ? 5.438 17.520 -11.867 1.00 91.88 110 GLU A CA 1
ATOM 909 C C . GLU A 1 110 ? 5.451 16.205 -11.079 1.00 91.88 110 GLU A C 1
ATOM 911 O O . GLU A 1 110 ? 5.696 16.220 -9.870 1.00 91.88 110 GLU A O 1
ATOM 916 N N . ILE A 1 111 ? 5.294 15.081 -11.784 1.00 92.12 111 ILE A N 1
ATOM 917 C CA . ILE A 1 111 ? 5.350 13.729 -11.215 1.00 92.12 111 ILE A CA 1
ATOM 918 C C . ILE A 1 111 ? 6.720 13.491 -10.587 1.00 92.12 111 ILE A C 1
ATOM 920 O O . ILE A 1 111 ? 6.799 13.038 -9.452 1.00 92.12 111 ILE A O 1
ATOM 924 N N . TYR A 1 112 ? 7.797 13.872 -11.277 1.00 92.31 112 TYR A N 1
ATOM 925 C CA . TYR A 1 112 ? 9.162 13.770 -10.764 1.00 92.31 112 TYR A CA 1
ATOM 926 C C . TYR A 1 112 ? 9.340 14.460 -9.403 1.00 92.31 112 TYR A C 1
ATOM 928 O O . TYR A 1 112 ? 9.915 13.881 -8.483 1.00 92.31 112 TYR A O 1
ATOM 936 N N . ARG A 1 113 ? 8.804 15.677 -9.231 1.00 91.31 113 ARG A N 1
ATOM 937 C CA . ARG A 1 113 ? 8.884 16.400 -7.950 1.00 91.31 113 ARG A CA 1
ATOM 938 C C . ARG A 1 113 ? 8.137 15.687 -6.828 1.00 91.31 113 ARG A C 1
ATOM 940 O O . ARG A 1 113 ? 8.636 15.657 -5.709 1.00 91.31 113 ARG A O 1
ATOM 947 N N . ASN A 1 114 ? 6.959 15.129 -7.100 1.00 88.56 114 ASN A N 1
ATOM 948 C CA . ASN A 1 114 ? 6.238 14.339 -6.101 1.00 88.56 114 ASN A CA 1
ATOM 949 C C . ASN A 1 114 ? 6.970 13.022 -5.792 1.00 88.56 114 ASN A C 1
ATOM 951 O O . ASN A 1 114 ? 7.125 12.667 -4.629 1.00 88.56 114 ASN A O 1
ATOM 955 N N . PHE A 1 115 ? 7.526 12.367 -6.808 1.00 88.25 115 PHE A N 1
ATOM 956 C CA . PHE A 1 115 ? 8.322 11.152 -6.653 1.00 88.25 115 PHE A CA 1
ATOM 957 C C . PHE A 1 115 ? 9.566 11.374 -5.776 1.00 88.25 115 PHE A C 1
ATOM 959 O O . PHE A 1 115 ? 9.875 10.540 -4.927 1.00 88.25 115 PHE A O 1
ATOM 966 N N . LEU A 1 116 ? 10.233 12.528 -5.921 1.00 87.38 116 LEU A N 1
ATOM 967 C CA . LEU A 1 116 ? 11.328 12.952 -5.042 1.00 87.38 116 LEU A CA 1
ATOM 968 C C . LEU A 1 116 ? 10.874 13.130 -3.590 1.00 87.38 116 LEU A C 1
ATOM 970 O O . LEU A 1 116 ? 11.556 12.663 -2.687 1.00 87.38 116 LEU A O 1
ATOM 974 N N . LYS A 1 117 ? 9.725 13.776 -3.352 1.00 86.94 117 LYS A N 1
ATOM 975 C CA . LYS A 1 117 ? 9.183 13.947 -1.991 1.00 86.94 117 LYS A CA 1
ATOM 976 C C . LYS A 1 117 ? 8.880 12.614 -1.313 1.00 86.94 117 LYS A C 1
ATOM 978 O O . LYS A 1 117 ? 9.038 12.495 -0.103 1.00 86.94 117 LYS A O 1
ATOM 983 N N . CYS A 1 118 ? 8.454 11.625 -2.091 1.00 84.62 118 CYS A N 1
ATOM 984 C CA . CYS A 1 118 ? 8.123 10.300 -1.593 1.00 84.62 118 CYS A CA 1
ATOM 985 C C . CYS A 1 118 ? 9.345 9.441 -1.200 1.00 84.62 118 CYS A C 1
ATOM 987 O O . CYS A 1 118 ? 9.133 8.345 -0.688 1.00 84.62 118 CYS A O 1
ATOM 989 N N . ASN A 1 119 ? 10.592 9.887 -1.438 1.00 80.94 119 ASN A N 1
ATOM 990 C CA . ASN A 1 119 ? 11.828 9.125 -1.166 1.00 80.94 11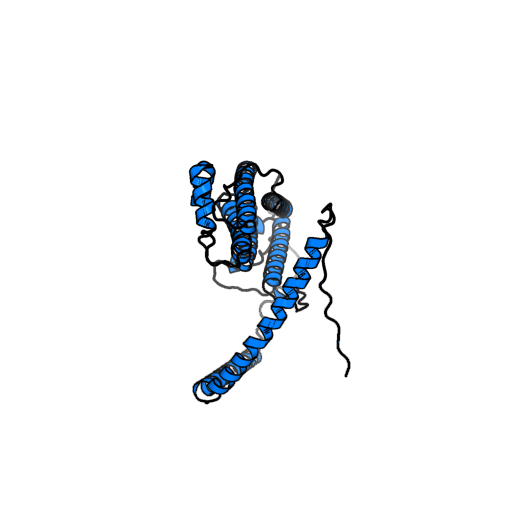9 ASN A CA 1
ATOM 991 C C . ASN A 1 119 ? 11.773 7.675 -1.693 1.00 80.94 119 ASN A C 1
ATOM 993 O O . ASN A 1 119 ? 12.115 6.706 -1.014 1.00 80.94 119 ASN A O 1
ATOM 997 N N . ILE A 1 120 ? 11.258 7.520 -2.912 1.00 76.38 120 ILE A N 1
ATOM 998 C CA . ILE A 1 120 ? 10.951 6.216 -3.497 1.00 76.38 120 ILE A CA 1
ATOM 999 C C . ILE A 1 120 ? 12.222 5.380 -3.719 1.00 76.38 120 ILE A C 1
ATOM 1001 O O . ILE A 1 120 ? 13.213 5.863 -4.274 1.00 76.38 120 ILE A O 1
ATOM 1005 N N . LEU A 1 121 ? 12.139 4.090 -3.369 1.00 68.75 121 LEU A N 1
ATOM 1006 C CA . LEU A 1 121 ? 13.169 3.056 -3.539 1.00 68.75 121 LEU A CA 1
ATOM 1007 C C . LEU A 1 121 ? 14.479 3.282 -2.760 1.00 68.75 121 LEU A C 1
ATOM 1009 O O . LEU A 1 121 ? 15.459 2.593 -3.040 1.00 68.75 121 LEU A O 1
ATOM 1013 N N . ASP A 1 122 ? 14.501 4.185 -1.776 1.00 63.91 122 ASP A N 1
ATOM 1014 C CA . ASP A 1 122 ? 15.672 4.386 -0.901 1.00 63.91 122 ASP A CA 1
ATOM 1015 C C . ASP A 1 122 ? 15.762 3.334 0.225 1.00 63.91 122 ASP A C 1
ATOM 1017 O O . ASP A 1 122 ? 16.792 3.184 0.883 1.00 63.91 122 ASP A O 1
ATOM 1021 N N . ASP A 1 123 ? 14.696 2.561 0.425 1.00 57.94 123 ASP A N 1
ATOM 1022 C CA . ASP A 1 123 ? 14.587 1.591 1.503 1.00 57.94 123 ASP A CA 1
ATOM 1023 C C . ASP A 1 123 ? 15.064 0.181 1.098 1.00 57.94 123 ASP A C 1
ATOM 1025 O O . ASP A 1 123 ? 14.549 -0.428 0.160 1.00 57.94 123 ASP A O 1
ATOM 1029 N N . ASN A 1 124 ? 15.971 -0.407 1.886 1.00 63.97 124 ASN A N 1
ATOM 1030 C CA . ASN A 1 124 ? 16.487 -1.778 1.714 1.00 63.97 124 ASN A CA 1
ATOM 1031 C C . ASN A 1 124 ? 15.500 -2.885 2.157 1.00 63.97 124 ASN A C 1
ATOM 1033 O O . ASN A 1 124 ? 15.913 -3.939 2.646 1.00 63.97 124 ASN A O 1
ATOM 1037 N N . TYR A 1 125 ? 14.189 -2.661 2.050 1.00 68.44 125 TYR A N 1
ATOM 1038 C CA . TYR A 1 125 ? 13.195 -3.641 2.488 1.00 68.44 125 TYR A CA 1
ATOM 1039 C C . TYR A 1 125 ? 12.895 -4.672 1.397 1.00 68.44 125 TYR A C 1
ATOM 1041 O O . TYR A 1 125 ? 12.773 -4.348 0.217 1.00 68.44 125 TYR A O 1
ATOM 1049 N N . SER A 1 126 ? 12.714 -5.931 1.803 1.00 78.75 126 SER A N 1
ATOM 1050 C CA . SER A 1 126 ? 12.156 -6.957 0.921 1.00 78.75 126 SER A CA 1
ATOM 1051 C C . SER A 1 126 ? 10.686 -6.654 0.604 1.00 78.75 126 SER A C 1
ATOM 1053 O O . SER A 1 126 ? 10.003 -5.946 1.352 1.00 78.75 126 SER A O 1
ATOM 1055 N N . TYR A 1 127 ? 10.167 -7.246 -0.476 1.00 78.56 127 TYR A N 1
ATOM 1056 C CA . TYR A 1 127 ? 8.749 -7.127 -0.824 1.00 78.56 127 TYR A CA 1
ATOM 1057 C C . TYR A 1 127 ? 7.830 -7.567 0.331 1.00 78.56 127 TYR A C 1
ATOM 1059 O O . TYR A 1 127 ? 6.906 -6.840 0.688 1.00 78.56 127 TYR A O 1
ATOM 1067 N N . GLY A 1 128 ? 8.130 -8.694 0.989 1.00 77.25 128 GLY A N 1
ATOM 1068 C CA . GLY A 1 128 ? 7.350 -9.179 2.136 1.00 77.25 128 GLY A CA 1
ATOM 1069 C C . GLY A 1 128 ? 7.337 -8.203 3.320 1.00 77.25 128 GLY A C 1
ATOM 1070 O O . GLY A 1 128 ? 6.279 -7.939 3.898 1.00 77.25 128 GLY A O 1
ATOM 1071 N N . SER A 1 129 ? 8.485 -7.588 3.630 1.00 80.00 129 SER A N 1
ATOM 1072 C CA . SER A 1 129 ? 8.570 -6.543 4.659 1.00 80.00 129 SER A CA 1
ATOM 1073 C C . SER A 1 129 ? 7.734 -5.317 4.289 1.00 80.00 129 SER A C 1
ATOM 1075 O O . SER A 1 129 ? 7.068 -4.739 5.147 1.00 80.00 129 SER A O 1
ATOM 1077 N N . SER A 1 130 ? 7.724 -4.938 3.009 1.00 80.69 130 SER A N 1
ATOM 1078 C CA . SER A 1 130 ? 6.927 -3.816 2.513 1.00 80.69 130 SER A CA 1
ATOM 1079 C C . SER A 1 130 ? 5.417 -4.085 2.597 1.00 80.69 130 SER A C 1
ATOM 1081 O O . SER A 1 130 ? 4.675 -3.229 3.074 1.00 80.69 130 SER A O 1
ATOM 1083 N N . VAL A 1 131 ? 4.963 -5.290 2.234 1.00 82.44 131 VAL A N 1
ATOM 1084 C CA . VAL A 1 131 ? 3.552 -5.698 2.371 1.00 82.44 131 VAL A CA 1
ATOM 1085 C C . VAL A 1 131 ? 3.107 -5.662 3.834 1.00 82.44 131 VAL A C 1
ATOM 1087 O O . VAL A 1 131 ? 2.048 -5.118 4.144 1.00 82.44 131 VAL A O 1
ATOM 1090 N N . THR A 1 132 ? 3.930 -6.187 4.746 1.00 85.00 132 THR A N 1
ATOM 1091 C CA . THR A 1 132 ? 3.649 -6.127 6.190 1.00 85.00 132 THR A CA 1
ATOM 1092 C C . THR A 1 132 ? 3.532 -4.684 6.673 1.00 85.00 132 THR A C 1
ATOM 1094 O O . THR 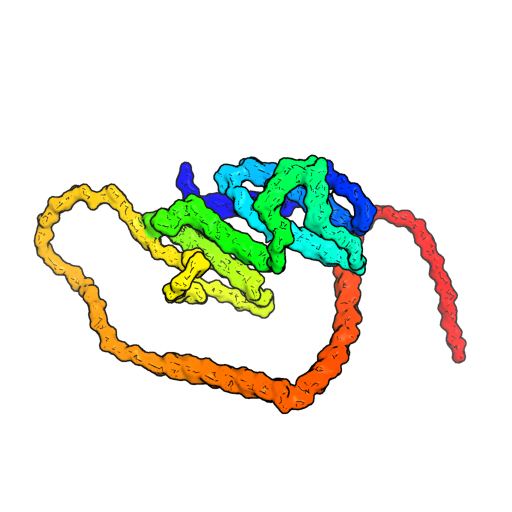A 1 132 ? 2.586 -4.336 7.377 1.00 85.00 132 THR A O 1
ATOM 1097 N N . ARG A 1 133 ? 4.470 -3.824 6.265 1.00 83.81 133 ARG A N 1
ATOM 1098 C CA . ARG A 1 133 ? 4.474 -2.412 6.647 1.00 83.81 133 ARG A CA 1
ATOM 1099 C C . ARG A 1 133 ? 3.222 -1.682 6.160 1.00 83.81 133 ARG A C 1
ATOM 1101 O O . ARG A 1 133 ? 2.620 -0.967 6.954 1.00 83.81 133 ARG A O 1
ATOM 1108 N N . ASN A 1 134 ? 2.768 -1.939 4.931 1.00 86.31 134 ASN A N 1
ATOM 1109 C CA . ASN A 1 134 ? 1.531 -1.349 4.412 1.00 86.31 134 ASN A CA 1
ATOM 1110 C C . ASN A 1 134 ? 0.313 -1.689 5.277 1.00 86.31 134 ASN A C 1
ATOM 1112 O O . ASN A 1 134 ? -0.459 -0.787 5.586 1.00 86.31 134 ASN A O 1
ATOM 1116 N N . LYS A 1 135 ? 0.177 -2.949 5.723 1.00 89.69 135 LYS A N 1
ATOM 1117 C CA . LYS A 1 135 ? -0.922 -3.368 6.612 1.00 89.69 135 LYS A CA 1
ATOM 1118 C C . LYS A 1 135 ? -0.892 -2.626 7.953 1.00 89.69 135 LYS A C 1
ATOM 1120 O O . LYS A 1 135 ? -1.930 -2.219 8.469 1.00 89.69 135 LYS A O 1
ATOM 1125 N N . ILE A 1 136 ? 0.300 -2.396 8.505 1.00 88.50 136 ILE A N 1
ATOM 1126 C CA . ILE A 1 136 ? 0.473 -1.603 9.734 1.00 88.50 136 ILE A CA 1
ATOM 1127 C C . ILE A 1 136 ? 0.104 -0.134 9.484 1.00 88.50 136 ILE A C 1
ATOM 1129 O O . ILE A 1 136 ? -0.622 0.469 10.276 1.00 88.50 136 ILE A O 1
ATOM 1133 N N . ASP A 1 137 ? 0.561 0.435 8.369 1.00 87.81 137 ASP A N 1
ATOM 1134 C CA . ASP A 1 137 ? 0.222 1.799 7.971 1.00 87.81 137 ASP A CA 1
ATOM 1135 C C . ASP A 1 137 ? -1.287 1.954 7.689 1.00 87.81 137 ASP A C 1
ATOM 1137 O O . ASP A 1 137 ? -1.839 3.029 7.911 1.00 87.81 137 ASP A O 1
ATOM 1141 N N . ASP A 1 138 ? -1.974 0.926 7.173 1.00 91.88 138 ASP A N 1
ATOM 1142 C CA . ASP A 1 138 ? -3.435 0.914 6.979 1.00 91.88 138 ASP A CA 1
ATOM 1143 C C . ASP A 1 138 ? -4.159 0.971 8.315 1.00 91.88 138 ASP A C 1
ATOM 1145 O O . ASP A 1 138 ? -5.073 1.773 8.500 1.00 91.88 138 ASP A O 1
ATOM 1149 N N . LEU A 1 139 ? -3.724 0.151 9.270 1.00 91.75 139 LEU A N 1
ATOM 1150 C CA . LEU A 1 139 ? -4.286 0.131 10.612 1.00 91.75 139 LEU A CA 1
ATOM 1151 C C . LEU A 1 139 ? -4.154 1.491 11.306 1.00 91.75 139 LEU A C 1
ATOM 1153 O O . LEU A 1 139 ? -5.126 1.993 11.876 1.00 91.75 139 LEU A O 1
ATOM 1157 N N . TYR A 1 140 ? -2.975 2.112 11.211 1.00 89.44 140 TYR A N 1
ATOM 1158 C CA . TYR A 1 140 ? -2.750 3.459 11.728 1.00 89.44 140 TYR A CA 1
ATOM 1159 C C . TYR A 1 140 ? -3.650 4.484 11.030 1.00 89.44 140 TYR A C 1
ATOM 1161 O O . TYR A 1 140 ? -4.358 5.239 11.691 1.00 89.44 140 TYR A O 1
ATOM 1169 N N . TYR A 1 141 ? -3.682 4.472 9.698 1.00 91.81 141 TYR A N 1
ATOM 1170 C CA . TYR A 1 141 ? -4.472 5.416 8.915 1.00 91.81 141 TYR A CA 1
ATOM 1171 C C . TYR A 1 141 ? -5.977 5.325 9.224 1.00 91.81 141 TYR A C 1
ATOM 1173 O O . TYR A 1 141 ? -6.620 6.352 9.446 1.00 91.81 141 TYR A O 1
ATOM 1181 N N . VAL A 1 142 ? -6.535 4.111 9.311 1.00 94.25 142 VAL A N 1
ATOM 1182 C CA . VAL A 1 142 ? -7.945 3.895 9.679 1.00 94.25 142 VAL A CA 1
ATOM 1183 C C . VAL A 1 142 ? -8.222 4.447 11.077 1.00 94.25 142 VAL A C 1
ATOM 1185 O O . VAL A 1 142 ? -9.221 5.136 11.279 1.00 94.25 142 VAL A O 1
ATOM 1188 N N . ARG A 1 143 ? -7.325 4.206 12.041 1.00 92.06 143 ARG A N 1
ATOM 1189 C CA . ARG A 1 143 ? -7.459 4.731 13.406 1.00 92.06 143 ARG A CA 1
ATOM 1190 C C . ARG A 1 143 ? -7.509 6.259 13.430 1.00 92.06 143 ARG A C 1
ATOM 1192 O O . ARG A 1 143 ? -8.352 6.827 14.122 1.00 92.06 143 ARG A O 1
ATOM 1199 N N . GLU A 1 144 ? -6.625 6.920 12.687 1.00 91.25 144 GLU A N 1
ATOM 1200 C CA . GLU A 1 144 ? -6.578 8.385 12.627 1.00 91.25 144 GLU A CA 1
ATOM 1201 C C . GLU A 1 144 ? -7.818 8.967 11.928 1.00 91.25 144 GLU A C 1
ATOM 1203 O O . GLU A 1 144 ? -8.401 9.926 12.432 1.00 91.25 144 GLU A O 1
ATOM 1208 N N . LYS A 1 145 ? -8.305 8.351 10.839 1.00 92.81 145 LYS A N 1
ATOM 1209 C CA . LYS A 1 145 ? -9.555 8.769 10.167 1.00 92.81 145 LYS A CA 1
ATOM 1210 C C . LYS A 1 145 ? -10.790 8.656 11.065 1.00 92.81 145 LYS A C 1
ATOM 1212 O O . LYS A 1 145 ? -11.690 9.485 10.984 1.00 92.81 145 LYS A O 1
ATOM 1217 N N . LEU A 1 146 ? -10.805 7.691 11.983 1.00 93.00 146 LEU A N 1
ATOM 1218 C CA . LEU A 1 146 ? -11.858 7.556 12.997 1.00 93.00 146 LEU A CA 1
ATOM 1219 C C . LEU A 1 146 ? -11.735 8.564 14.158 1.00 93.00 146 LEU A C 1
ATOM 1221 O O . LEU A 1 146 ? -12.578 8.565 15.058 1.00 93.00 146 LEU A O 1
ATOM 1225 N N . GLY A 1 147 ? -10.713 9.426 14.151 1.00 90.38 147 GLY A N 1
ATOM 1226 C CA . GLY A 1 147 ? -10.477 10.441 15.179 1.00 90.38 147 GLY A CA 1
ATOM 1227 C C . GLY A 1 147 ? -9.565 9.987 16.325 1.00 90.38 147 GLY A C 1
ATOM 1228 O O . GLY A 1 147 ? -9.519 10.628 17.375 1.00 90.38 147 GLY A O 1
ATOM 1229 N N . GLY A 1 148 ? -8.844 8.879 16.150 1.00 89.38 148 GLY A N 1
ATOM 1230 C CA . GLY A 1 148 ? -7.876 8.382 17.121 1.00 89.38 148 GLY A CA 1
ATOM 1231 C C . GLY A 1 148 ? -8.489 7.593 18.284 1.00 89.38 148 GLY A C 1
ATOM 1232 O O . GLY A 1 148 ? -9.702 7.407 18.404 1.00 89.38 148 GLY A O 1
ATOM 1233 N N . LYS A 1 149 ? -7.610 7.102 19.167 1.00 88.88 149 LYS A N 1
ATOM 1234 C CA . LYS A 1 149 ? -7.940 6.131 20.228 1.00 88.88 149 LYS A CA 1
ATOM 1235 C C . LYS A 1 149 ? -9.086 6.583 21.136 1.00 88.88 149 LYS A C 1
ATOM 1237 O O . LYS A 1 149 ? -9.996 5.799 21.383 1.00 88.88 149 LYS A O 1
ATOM 1242 N N . GLU A 1 150 ? -9.065 7.829 21.604 1.00 88.94 150 GLU A N 1
ATOM 1243 C CA . GLU A 1 150 ? -10.054 8.337 22.566 1.00 88.94 150 GLU A CA 1
ATOM 1244 C C . GLU A 1 150 ? -11.455 8.492 21.962 1.00 88.94 150 GLU A C 1
ATOM 1246 O O . GLU A 1 150 ? -12.450 8.213 22.632 1.00 88.94 150 GLU A O 1
ATOM 1251 N N . ILE A 1 151 ? -11.553 8.894 20.690 1.00 89.88 151 ILE A N 1
ATOM 1252 C CA . ILE A 1 151 ? -12.843 9.015 19.997 1.00 89.88 151 ILE A CA 1
ATOM 1253 C C . ILE A 1 151 ? -13.416 7.628 19.712 1.00 89.88 151 ILE A C 1
ATOM 1255 O O . ILE A 1 151 ? -14.600 7.396 19.962 1.00 89.88 151 ILE A O 1
ATOM 1259 N N . ILE A 1 152 ? -12.572 6.700 19.252 1.00 91.50 152 ILE A N 1
ATOM 1260 C CA . ILE A 1 152 ? -12.958 5.304 19.028 1.00 91.50 152 ILE A CA 1
ATOM 1261 C C . ILE A 1 152 ? -13.481 4.697 20.332 1.00 91.50 152 ILE A C 1
ATOM 1263 O O . ILE A 1 152 ? -14.577 4.149 20.348 1.00 91.50 152 ILE A O 1
ATOM 1267 N N . LYS A 1 153 ? -12.750 4.863 21.442 1.00 90.75 153 LYS A N 1
ATOM 1268 C CA . LYS A 1 153 ? -13.080 4.307 22.764 1.00 90.75 153 LYS A CA 1
ATOM 1269 C C . LYS A 1 153 ? -14.506 4.626 23.232 1.00 90.75 153 LYS A C 1
ATOM 1271 O O . LYS A 1 153 ? -15.162 3.756 23.802 1.00 90.75 153 LYS A O 1
ATOM 1276 N N . ARG A 1 154 ? -14.976 5.855 22.989 1.00 90.50 154 ARG A N 1
ATOM 1277 C CA . ARG A 1 154 ? -16.286 6.361 23.444 1.00 90.50 154 ARG A CA 1
ATOM 1278 C C . ARG A 1 154 ? -17.463 5.914 22.574 1.00 90.50 154 ARG A C 1
ATOM 1280 O O . ARG A 1 154 ? -18.605 6.035 23.001 1.00 90.50 154 ARG A O 1
ATOM 1287 N N . LYS A 1 155 ? -17.207 5.445 21.349 1.00 91.00 155 LYS A N 1
ATOM 1288 C CA . LYS A 1 155 ? -18.239 5.012 20.396 1.00 91.00 155 LYS A CA 1
ATOM 1289 C C . LYS A 1 155 ? -18.217 3.494 20.292 1.00 91.00 155 LYS A C 1
ATOM 1291 O O . LYS A 1 155 ? -17.431 2.936 19.528 1.00 91.00 155 LYS A O 1
ATOM 1296 N N . LYS A 1 156 ? -19.076 2.823 21.064 1.00 88.50 156 LYS A N 1
ATOM 1297 C CA . LYS A 1 156 ? -19.041 1.364 21.259 1.00 88.50 156 LYS A CA 1
ATOM 1298 C C . LYS A 1 156 ? -19.021 0.581 19.946 1.00 88.50 156 LYS A C 1
ATOM 1300 O O . LYS A 1 156 ? -18.171 -0.289 19.780 1.00 88.50 156 LYS A O 1
ATOM 1305 N N . SER A 1 157 ? -19.908 0.910 19.008 1.00 90.94 157 SER A N 1
ATOM 1306 C CA . SER A 1 157 ? -19.979 0.253 17.693 1.00 90.94 157 SER A CA 1
ATOM 1307 C C . SER A 1 157 ? -18.672 0.391 16.900 1.00 90.94 157 SER A C 1
ATOM 1309 O O . SER A 1 157 ? -18.072 -0.611 16.521 1.00 90.94 157 SER A O 1
ATOM 1311 N N . ILE A 1 158 ? -18.166 1.619 16.751 1.00 92.25 158 ILE A N 1
ATOM 1312 C CA . ILE A 1 158 ? -16.901 1.909 16.055 1.00 92.25 158 ILE A CA 1
ATOM 1313 C C . ILE A 1 158 ? -15.714 1.222 16.740 1.00 92.25 158 ILE A C 1
ATOM 1315 O O . ILE A 1 158 ? -14.837 0.691 16.063 1.00 92.25 158 ILE A O 1
ATOM 1319 N N . CYS A 1 159 ? -15.684 1.203 18.073 1.00 91.88 159 CYS A N 1
ATOM 1320 C CA . CYS A 1 159 ? -14.646 0.525 18.842 1.00 91.88 159 CYS A CA 1
ATOM 1321 C C . CYS A 1 159 ? -14.612 -0.982 18.583 1.00 91.88 159 CYS A C 1
ATOM 1323 O O . CYS A 1 159 ? -13.537 -1.554 18.395 1.00 91.88 159 CYS A O 1
ATOM 1325 N N . LEU A 1 160 ? -15.778 -1.631 18.566 1.00 89.44 160 LEU A N 1
ATOM 1326 C CA . LEU A 1 160 ? -15.879 -3.062 18.288 1.00 89.44 160 LEU A CA 1
ATOM 1327 C C . LEU A 1 160 ? -15.440 -3.381 16.855 1.00 89.44 160 LEU A C 1
ATOM 1329 O O . LEU A 1 160 ? -14.627 -4.286 16.663 1.00 89.44 160 LEU A O 1
ATOM 1333 N N . ASP A 1 161 ? -15.901 -2.601 15.878 1.00 92.50 161 ASP A N 1
ATOM 1334 C CA . ASP A 1 161 ? -15.530 -2.771 14.471 1.00 92.50 161 ASP A CA 1
ATOM 1335 C C . ASP A 1 161 ? -14.030 -2.546 14.242 1.00 92.50 161 ASP A C 1
ATOM 1337 O O . ASP A 1 161 ? -13.375 -3.350 13.579 1.00 92.50 161 ASP A O 1
ATOM 1341 N N . PHE A 1 162 ? -13.454 -1.501 14.845 1.00 93.31 162 PHE A N 1
ATOM 1342 C CA . PHE A 1 162 ? -12.020 -1.230 14.762 1.00 93.31 162 PHE A CA 1
ATOM 1343 C C . PHE A 1 162 ? -11.194 -2.352 15.398 1.00 93.31 162 PHE A C 1
ATOM 1345 O O . PHE A 1 162 ? -10.212 -2.798 14.813 1.00 93.31 162 PHE A O 1
ATOM 1352 N N . ASN A 1 163 ? -11.598 -2.850 16.572 1.00 88.94 163 ASN A N 1
ATOM 1353 C CA . ASN A 1 163 ? -10.909 -3.959 17.231 1.00 88.94 163 ASN A CA 1
ATOM 1354 C C . ASN A 1 163 ? -10.956 -5.251 16.395 1.00 88.94 163 ASN A C 1
ATOM 1356 O O . ASN A 1 163 ? -9.975 -5.994 16.386 1.00 88.94 163 ASN A O 1
ATOM 1360 N N . ASN A 1 164 ? -12.066 -5.524 15.698 1.00 89.44 164 ASN A N 1
ATOM 1361 C CA . ASN A 1 164 ? -12.158 -6.653 14.768 1.00 89.44 164 ASN A CA 1
ATOM 1362 C C . ASN A 1 164 ? -11.216 -6.460 13.572 1.00 89.44 164 ASN A C 1
ATOM 1364 O O . ASN A 1 164 ? -10.407 -7.337 13.292 1.00 89.44 164 ASN A O 1
ATOM 1368 N N . TYR A 1 165 ? -11.241 -5.286 12.938 1.00 92.06 165 TYR A N 1
ATOM 1369 C CA . TYR A 1 165 ? -10.342 -4.962 11.828 1.00 92.06 165 TYR A CA 1
ATOM 1370 C C . TYR A 1 165 ? -8.856 -5.054 12.217 1.00 92.06 165 TYR A C 1
ATOM 1372 O O . TYR A 1 165 ? -8.046 -5.627 11.488 1.00 92.06 165 TYR A O 1
ATOM 1380 N N . MET A 1 166 ? -8.493 -4.539 13.394 1.00 90.69 166 MET A N 1
ATOM 1381 C CA . MET A 1 166 ? -7.151 -4.663 13.966 1.00 90.69 166 MET A CA 1
ATOM 1382 C C . MET A 1 166 ? -6.755 -6.134 14.122 1.00 90.69 166 MET A C 1
ATOM 1384 O O . MET A 1 166 ? -5.658 -6.522 13.724 1.00 90.69 166 MET A O 1
ATOM 1388 N N . TYR A 1 167 ? -7.646 -6.951 14.686 1.00 84.75 167 TYR A N 1
ATOM 1389 C CA . TYR A 1 167 ? -7.411 -8.377 14.878 1.00 84.75 167 TYR A CA 1
ATOM 1390 C C . TYR A 1 167 ? -7.171 -9.104 13.549 1.00 84.75 167 TYR A C 1
ATOM 1392 O O . TYR A 1 167 ? -6.198 -9.850 13.422 1.00 84.75 167 TYR A O 1
ATOM 1400 N N . ASP A 1 168 ? -8.020 -8.846 12.554 1.00 87.06 168 ASP A N 1
ATOM 1401 C CA . ASP A 1 168 ? -7.904 -9.446 11.227 1.00 87.06 168 ASP A CA 1
ATOM 1402 C C . ASP A 1 168 ? -6.586 -9.032 10.562 1.00 87.06 168 ASP A C 1
ATOM 1404 O O . ASP A 1 168 ? -5.846 -9.891 10.086 1.00 87.06 168 ASP A O 1
ATOM 1408 N N . THR A 1 169 ? -6.226 -7.745 10.641 1.00 89.00 169 THR A N 1
ATOM 1409 C CA . THR A 1 169 ? -4.961 -7.202 10.116 1.00 89.00 169 THR A CA 1
ATOM 1410 C C . THR A 1 169 ? -3.743 -7.881 10.745 1.00 89.00 169 THR A C 1
ATOM 1412 O O . THR A 1 169 ? -2.794 -8.241 10.047 1.00 89.00 169 THR A O 1
ATOM 1415 N N . VAL A 1 170 ? -3.762 -8.091 12.065 1.00 85.31 170 VAL A N 1
ATOM 1416 C CA . VAL A 1 170 ? -2.691 -8.796 12.777 1.00 85.31 170 VAL A CA 1
ATOM 1417 C C . VAL A 1 170 ? -2.591 -10.239 12.296 1.00 85.31 170 VAL A C 1
ATOM 1419 O O . VAL A 1 170 ? -1.503 -10.673 11.922 1.00 85.31 170 VAL A O 1
ATOM 1422 N N . CYS A 1 171 ? -3.705 -10.973 12.241 1.00 82.25 171 CYS A N 1
ATOM 1423 C CA . CYS A 1 171 ? -3.716 -12.355 11.751 1.00 82.25 171 CYS A CA 1
ATOM 1424 C C . CYS A 1 171 ? -3.123 -12.461 10.343 1.00 82.25 171 CYS A C 1
ATOM 1426 O O . CYS A 1 171 ? -2.340 -13.361 10.047 1.00 82.25 171 CYS A O 1
ATOM 1428 N N . ASP A 1 172 ? -3.469 -11.508 9.494 1.00 84.00 172 ASP A N 1
ATOM 1429 C CA . ASP A 1 172 ? -2.991 -11.379 8.130 1.00 84.00 172 ASP A CA 1
ATOM 1430 C C . ASP A 1 172 ? -1.485 -11.114 8.021 1.00 84.00 172 ASP A C 1
ATOM 1432 O O . ASP A 1 172 ? -0.828 -11.648 7.125 1.00 84.00 172 ASP A O 1
ATOM 1436 N N . ILE A 1 173 ? -0.930 -10.303 8.924 1.00 85.50 173 ILE A N 1
ATOM 1437 C CA . ILE A 1 173 ? 0.517 -10.105 9.042 1.00 85.50 173 ILE A CA 1
ATOM 1438 C C . ILE A 1 173 ? 1.178 -11.415 9.475 1.00 85.50 173 ILE A C 1
ATOM 1440 O O . ILE A 1 173 ? 2.126 -11.860 8.832 1.00 85.50 173 ILE A O 1
ATOM 1444 N N . PHE A 1 174 ? 0.657 -12.084 10.505 1.00 81.44 174 PHE A N 1
ATOM 1445 C CA . PHE A 1 174 ? 1.227 -13.347 10.978 1.00 81.44 174 PHE A CA 1
ATOM 1446 C C . PHE A 1 174 ? 1.225 -14.429 9.893 1.00 81.44 174 PHE A C 1
ATOM 1448 O O . PHE A 1 174 ? 2.249 -15.077 9.688 1.00 81.44 174 PHE A O 1
ATOM 1455 N N . LYS A 1 175 ? 0.137 -14.568 9.127 1.00 78.75 175 LYS A N 1
ATOM 1456 C CA . LYS A 1 175 ? 0.074 -15.484 7.974 1.00 78.75 175 LYS A CA 1
ATOM 1457 C C . LYS A 1 175 ? 1.139 -15.194 6.916 1.00 78.75 175 LYS A C 1
ATOM 1459 O O . LYS A 1 175 ? 1.598 -16.121 6.265 1.00 78.75 175 LYS A O 1
ATOM 1464 N N . SER A 1 176 ? 1.540 -13.934 6.744 1.00 73.56 176 SER A N 1
ATOM 1465 C CA . SER A 1 176 ? 2.581 -13.562 5.776 1.00 73.56 176 SER A CA 1
ATOM 1466 C C . SER A 1 176 ? 4.009 -13.881 6.243 1.00 73.56 176 SER A C 1
ATOM 1468 O O . SER A 1 176 ? 4.923 -13.919 5.423 1.00 73.56 176 SER A O 1
ATOM 1470 N N . VAL A 1 177 ? 4.202 -14.114 7.547 1.00 71.69 177 VAL A N 1
ATOM 1471 C CA . VAL A 1 177 ? 5.509 -14.401 8.167 1.00 71.69 177 VAL A CA 1
ATOM 1472 C C . VAL A 1 177 ? 5.672 -15.890 8.492 1.00 71.69 177 VAL A C 1
ATOM 1474 O O . VAL A 1 177 ? 6.790 -16.404 8.510 1.00 71.69 177 VAL A O 1
ATOM 1477 N N . ILE A 1 178 ? 4.570 -16.597 8.748 1.00 68.94 178 ILE A N 1
ATOM 1478 C CA . ILE A 1 178 ? 4.571 -18.035 9.018 1.00 68.94 178 ILE A CA 1
ATOM 1479 C C . ILE A 1 178 ? 4.819 -18.809 7.707 1.00 68.94 178 ILE A C 1
ATOM 1481 O O . ILE A 1 178 ? 4.139 -18.555 6.714 1.00 68.94 178 ILE A O 1
ATOM 1485 N N . PRO A 1 179 ? 5.745 -19.788 7.682 1.00 57.50 179 PRO A N 1
ATOM 1486 C CA . PRO A 1 179 ? 5.954 -20.645 6.519 1.00 57.50 179 PRO A CA 1
A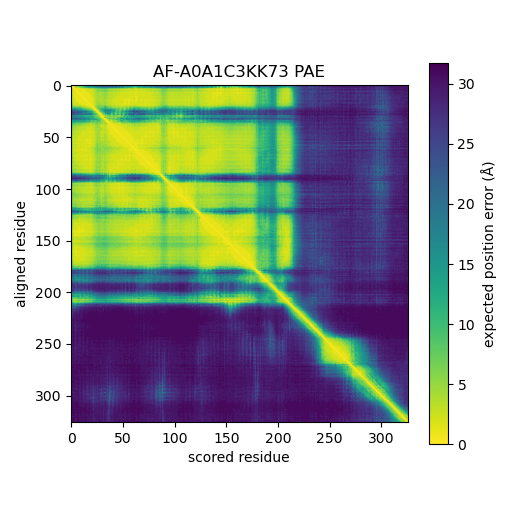TOM 1487 C C . PRO A 1 179 ? 4.674 -21.399 6.125 1.00 57.50 179 PRO A C 1
ATOM 1489 O O . PRO A 1 179 ? 4.057 -22.074 6.953 1.00 57.50 179 PRO A O 1
ATOM 1492 N N . THR A 1 180 ? 4.332 -21.340 4.837 1.00 56.41 180 THR A N 1
ATOM 1493 C CA . THR A 1 180 ? 3.123 -21.879 4.178 1.00 56.41 180 THR A CA 1
ATOM 1494 C C . THR A 1 180 ? 2.883 -23.387 4.335 1.00 56.41 180 THR A C 1
ATOM 1496 O O . THR A 1 180 ? 1.831 -23.874 3.939 1.00 56.41 180 THR A O 1
ATOM 1499 N N . ASN A 1 181 ? 3.804 -24.128 4.955 1.00 53.72 181 ASN A N 1
ATOM 1500 C CA . ASN A 1 181 ? 3.716 -25.583 5.136 1.00 53.72 181 ASN A CA 1
ATOM 1501 C C . ASN A 1 181 ? 3.130 -25.992 6.497 1.00 53.72 181 ASN A C 1
ATOM 1503 O O . ASN A 1 181 ? 3.239 -27.151 6.895 1.00 53.72 181 ASN A O 1
ATOM 1507 N N . SER A 1 182 ? 2.572 -25.045 7.249 1.00 51.59 182 SER A N 1
ATOM 1508 C CA . SER A 1 182 ? 1.993 -25.308 8.561 1.00 51.59 182 SER A CA 1
ATOM 1509 C C . SER A 1 182 ? 0.533 -24.861 8.580 1.00 51.59 182 SER A C 1
ATOM 1511 O O . SER A 1 182 ? 0.245 -23.681 8.389 1.00 51.59 182 SER A O 1
ATOM 1513 N N . ASP A 1 183 ? -0.388 -25.804 8.802 1.00 52.12 183 ASP A N 1
ATOM 1514 C CA . ASP A 1 183 ? -1.821 -25.555 9.028 1.00 52.12 183 ASP A CA 1
ATOM 1515 C C . ASP A 1 183 ? -2.028 -24.851 10.381 1.00 52.12 183 ASP A C 1
ATOM 1517 O O . ASP A 1 183 ? -2.591 -25.389 11.337 1.00 52.12 183 ASP A O 1
ATOM 1521 N N . ILE A 1 184 ? -1.514 -23.629 10.508 1.00 57.81 184 ILE A N 1
ATOM 1522 C CA . ILE A 1 184 ? -1.654 -22.828 11.718 1.00 57.81 184 ILE A CA 1
ATOM 1523 C C . ILE A 1 184 ? -2.941 -22.021 11.596 1.00 57.81 184 ILE A C 1
ATOM 1525 O O . ILE A 1 184 ? -2.995 -20.951 10.991 1.00 57.81 184 ILE A O 1
ATOM 1529 N N . THR A 1 185 ? -4.002 -22.540 12.211 1.00 60.41 185 THR A N 1
ATOM 1530 C CA . THR A 1 185 ? -5.225 -21.767 12.444 1.00 60.41 185 THR A CA 1
ATOM 1531 C C . THR A 1 185 ? -5.023 -20.889 13.677 1.00 60.41 185 THR A C 1
ATOM 1533 O O . THR A 1 185 ? -5.167 -21.359 14.804 1.00 60.41 185 THR A O 1
ATOM 1536 N N . LEU A 1 186 ? -4.684 -19.617 13.461 1.00 57.91 186 LEU A N 1
ATOM 1537 C CA . LEU A 1 186 ? -4.590 -18.615 14.526 1.00 57.91 186 LEU A CA 1
ATOM 1538 C C . LEU A 1 186 ? -5.986 -18.339 15.113 1.00 57.91 186 LEU A C 1
ATOM 1540 O O . LEU A 1 186 ? -6.932 -18.046 14.379 1.00 57.91 186 LEU A O 1
ATOM 1544 N N . LYS A 1 187 ? -6.128 -18.439 16.436 1.00 59.97 187 LYS A N 1
ATOM 1545 C CA . LYS A 1 187 ? -7.376 -18.210 17.183 1.00 59.97 187 LYS A CA 1
ATOM 1546 C C . LYS A 1 187 ? -7.347 -16.864 17.902 1.00 59.97 187 LYS A C 1
ATOM 1548 O O . LYS A 1 187 ? -6.291 -16.336 18.239 1.00 59.97 187 LYS A O 1
ATOM 1553 N N . LYS A 1 188 ? -8.525 -16.310 18.229 1.00 53.94 188 LYS A N 1
ATOM 1554 C CA . LYS A 1 188 ? -8.641 -15.047 18.999 1.00 53.94 188 LYS A CA 1
ATOM 1555 C C . LYS A 1 188 ? -7.922 -15.102 20.347 1.00 53.94 188 LYS A C 1
ATOM 1557 O O . LYS A 1 188 ? -7.374 -14.098 20.791 1.00 53.94 188 LYS A O 1
ATOM 1562 N N . SER A 1 189 ? -7.880 -16.284 20.958 1.00 55.53 189 SER A N 1
ATOM 1563 C CA . SER A 1 189 ? -7.147 -16.565 22.194 1.00 55.53 189 SER A CA 1
ATOM 1564 C C . SER A 1 189 ? -5.640 -16.348 22.082 1.00 55.53 189 SER A C 1
ATOM 1566 O O . SER A 1 189 ? -5.021 -15.979 23.074 1.00 55.53 189 SER A O 1
ATOM 1568 N N . ASP A 1 190 ? -5.057 -16.530 20.897 1.00 51.28 190 ASP A N 1
ATOM 1569 C CA . ASP A 1 190 ? -3.601 -16.475 20.703 1.00 51.28 190 ASP A CA 1
ATOM 1570 C C . ASP A 1 190 ? -3.069 -15.041 20.836 1.00 51.28 190 ASP A C 1
ATOM 1572 O O . ASP A 1 190 ? -1.893 -14.817 21.110 1.00 51.28 190 ASP A O 1
ATOM 1576 N N . PHE A 1 191 ? -3.973 -14.066 20.725 1.00 57.00 191 PHE A N 1
ATOM 1577 C CA . PHE A 1 191 ? -3.709 -12.637 20.867 1.00 57.00 191 PHE A CA 1
ATOM 1578 C C . PHE A 1 191 ? -4.340 -12.050 22.140 1.00 57.00 191 PHE A C 1
ATOM 1580 O O . PHE A 1 191 ? -4.201 -10.861 22.423 1.00 57.00 191 PHE A O 1
ATOM 1587 N N . ALA A 1 192 ? -5.038 -12.870 22.933 1.00 46.56 192 ALA A N 1
ATOM 1588 C CA . ALA A 1 192 ? -5.722 -12.452 24.149 1.00 46.56 192 ALA A CA 1
ATOM 1589 C C . ALA A 1 192 ? -4.789 -12.547 25.366 1.00 46.56 192 ALA A C 1
ATOM 1591 O O . ALA A 1 192 ? -4.971 -13.382 26.249 1.00 46.56 192 ALA A O 1
ATOM 1592 N N . ARG A 1 193 ? -3.786 -11.669 25.447 1.00 42.56 193 ARG A N 1
ATOM 1593 C CA . ARG A 1 193 ? -3.093 -11.400 26.715 1.00 42.56 193 ARG A CA 1
ATOM 1594 C C . ARG A 1 193 ? -2.740 -9.929 26.822 1.00 42.56 193 ARG A C 1
ATOM 1596 O O . ARG A 1 193 ? -2.212 -9.349 25.885 1.00 42.56 193 ARG A O 1
ATOM 1603 N N . GLY A 1 194 ? -3.062 -9.345 27.976 1.00 44.72 194 GLY A N 1
ATOM 1604 C CA . GLY A 1 194 ? -2.728 -7.973 28.337 1.00 44.72 194 GLY A CA 1
ATOM 1605 C C . GLY A 1 194 ? -1.222 -7.765 28.321 1.00 44.72 194 GLY A C 1
ATOM 1606 O O . GLY A 1 194 ? -0.537 -8.014 29.310 1.00 44.72 194 GLY A O 1
ATOM 1607 N N . ILE A 1 195 ? -0.709 -7.317 27.184 1.00 40.84 195 ILE A N 1
ATOM 1608 C CA . ILE A 1 195 ? 0.653 -6.835 27.078 1.00 40.84 195 ILE A CA 1
ATOM 1609 C C . ILE A 1 195 ? 0.617 -5.374 27.539 1.00 40.84 195 ILE A C 1
ATOM 1611 O O . ILE A 1 195 ? 0.439 -4.453 26.750 1.00 40.84 195 ILE A O 1
ATOM 1615 N N . ASN A 1 196 ? 0.770 -5.164 28.847 1.00 41.19 196 ASN A N 1
ATOM 1616 C CA . ASN A 1 196 ? 1.221 -3.879 29.374 1.00 41.19 196 ASN A CA 1
ATOM 1617 C C . ASN A 1 196 ? 2.706 -3.725 29.009 1.00 41.19 196 ASN A C 1
ATOM 1619 O O . ASN A 1 196 ? 3.581 -3.957 29.840 1.00 41.19 196 ASN A O 1
ATOM 1623 N N . THR A 1 197 ? 3.011 -3.381 27.759 1.00 39.19 197 THR A N 1
ATOM 1624 C CA . THR A 1 197 ? 4.365 -2.978 2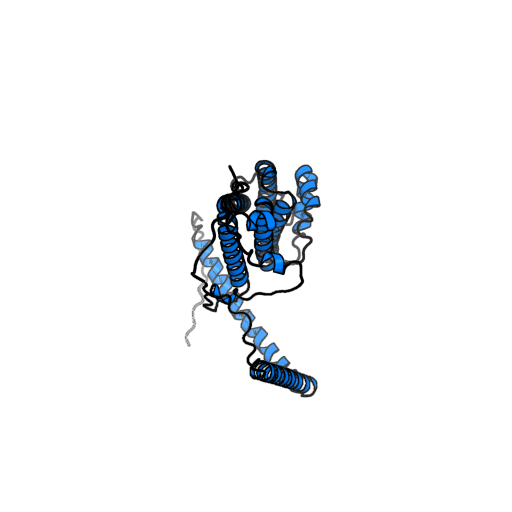7.361 1.00 39.19 197 THR A CA 1
ATOM 1625 C C . THR A 1 197 ? 4.406 -1.481 27.151 1.00 39.19 197 THR A C 1
ATOM 1627 O O . THR A 1 197 ? 3.669 -0.941 26.334 1.00 39.19 197 THR A O 1
ATOM 1630 N N . HIS A 1 198 ? 5.307 -0.820 27.871 1.00 43.16 198 HIS A N 1
ATOM 1631 C CA . HIS A 1 198 ? 5.737 0.534 27.555 1.00 43.16 198 HIS A CA 1
ATOM 1632 C C . HIS A 1 198 ? 6.360 0.539 26.143 1.00 43.16 198 HIS A C 1
ATOM 1634 O O . HIS A 1 198 ? 7.472 0.038 25.981 1.00 43.16 198 HIS A O 1
ATOM 1640 N N . GLY A 1 199 ? 5.671 1.068 25.120 1.00 37.09 199 GLY A N 1
ATOM 1641 C CA . GLY A 1 199 ? 6.287 1.288 23.803 1.00 37.09 199 GLY A CA 1
ATOM 1642 C C . GLY A 1 199 ? 5.362 1.414 22.579 1.00 37.09 199 GLY A C 1
ATOM 1643 O O . GLY A 1 199 ? 4.620 0.499 22.232 1.00 37.09 199 GLY A O 1
ATOM 1644 N N . ASN A 1 200 ? 5.581 2.521 21.859 1.00 50.94 200 ASN A N 1
ATOM 1645 C CA . ASN A 1 200 ? 4.882 3.172 20.731 1.00 50.94 200 ASN A CA 1
ATOM 1646 C C . ASN A 1 200 ? 4.348 2.305 19.553 1.00 50.94 200 ASN A C 1
ATOM 1648 O O . ASN A 1 200 ? 3.483 2.767 18.817 1.00 50.94 200 ASN A O 1
ATOM 1652 N N . ILE A 1 201 ? 4.813 1.063 19.338 1.00 44.53 201 ILE A N 1
ATOM 1653 C CA . ILE A 1 201 ? 4.320 0.202 18.231 1.00 44.53 201 ILE A CA 1
ATOM 1654 C C . ILE A 1 201 ? 3.288 -0.837 18.683 1.00 44.53 201 ILE A C 1
ATOM 1656 O O . ILE A 1 201 ? 2.367 -1.166 17.937 1.00 44.53 201 ILE A O 1
ATOM 1660 N N . PHE A 1 202 ? 3.387 -1.314 19.926 1.00 55.59 202 PHE A N 1
ATOM 1661 C CA . PHE A 1 202 ? 2.426 -2.268 20.486 1.00 55.59 202 PHE A CA 1
ATOM 1662 C C . PHE A 1 202 ? 1.107 -1.590 20.868 1.00 55.59 202 PHE A C 1
ATOM 1664 O O . PHE A 1 202 ? 0.070 -2.248 20.900 1.00 55.59 202 PHE A O 1
ATOM 1671 N N . ASP A 1 203 ? 1.111 -0.265 21.038 1.00 62.03 20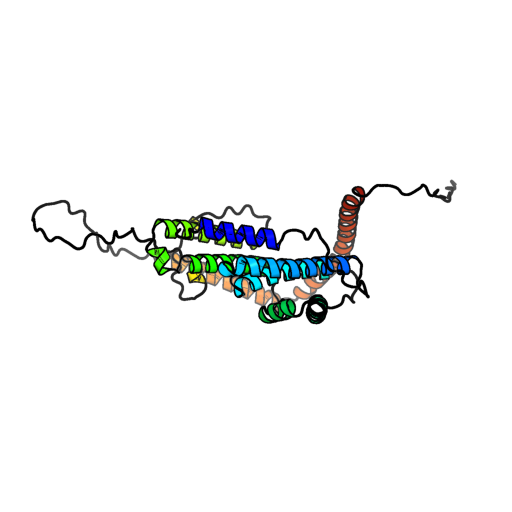3 ASP A N 1
ATOM 1672 C CA . ASP A 1 203 ? -0.101 0.542 21.209 1.00 62.03 203 ASP A CA 1
ATOM 1673 C C . ASP A 1 203 ? -1.068 0.433 20.022 1.00 62.03 203 ASP A C 1
ATOM 1675 O O . ASP A 1 203 ? -2.279 0.554 20.205 1.00 62.03 203 ASP A O 1
ATOM 1679 N N . ILE A 1 204 ? -0.556 0.188 18.809 1.00 60.38 204 ILE A N 1
ATOM 1680 C CA . ILE A 1 204 ? -1.379 0.000 17.605 1.00 60.38 204 ILE A CA 1
ATOM 1681 C C . ILE A 1 204 ? -2.114 -1.347 17.648 1.00 60.38 204 ILE A C 1
ATOM 1683 O O . ILE A 1 204 ? -3.246 -1.441 17.184 1.00 60.38 204 ILE A O 1
ATOM 1687 N N . PHE A 1 205 ? -1.496 -2.368 18.244 1.00 66.38 205 PHE A N 1
ATOM 1688 C CA . PHE A 1 205 ? -2.062 -3.715 18.381 1.00 66.38 205 PHE A CA 1
ATOM 1689 C C . PHE A 1 205 ? -2.797 -3.931 19.705 1.00 66.38 205 PHE A C 1
ATOM 1691 O O . PHE A 1 205 ? -3.274 -5.030 19.996 1.00 66.38 205 PHE A O 1
ATOM 1698 N N . THR A 1 206 ? -2.881 -2.892 20.533 1.00 71.88 206 THR A N 1
ATOM 1699 C CA . THR A 1 206 ? -3.533 -2.984 21.830 1.00 71.88 206 THR A CA 1
ATOM 1700 C C . THR A 1 206 ? -5.026 -2.777 21.641 1.00 71.88 206 THR A C 1
ATOM 1702 O O . THR A 1 206 ? -5.478 -1.699 21.251 1.00 71.88 206 THR A O 1
ATOM 1705 N N . LYS A 1 207 ? -5.801 -3.814 21.975 1.00 77.12 207 LYS A N 1
ATOM 1706 C CA . LYS A 1 207 ? -7.264 -3.760 21.996 1.00 77.12 207 LYS A CA 1
ATOM 1707 C C . LYS A 1 207 ? -7.735 -2.535 22.781 1.00 77.12 207 LYS A C 1
ATOM 1709 O O . LYS A 1 207 ? -7.379 -2.357 23.947 1.00 77.12 207 LYS A O 1
ATOM 1714 N N . ILE A 1 208 ? -8.582 -1.720 22.162 1.00 82.12 208 ILE A N 1
ATOM 1715 C CA . ILE A 1 208 ? -9.191 -0.565 22.821 1.00 82.12 208 ILE A CA 1
ATOM 1716 C C . ILE A 1 208 ? -10.331 -1.074 23.708 1.00 82.12 208 ILE A C 1
ATOM 1718 O O . ILE A 1 208 ? -11.206 -1.808 23.243 1.00 82.12 208 ILE A O 1
ATOM 1722 N N . SER A 1 209 ? -10.320 -0.703 24.991 1.00 84.75 209 SER A N 1
ATOM 1723 C CA . SER A 1 209 ? -11.430 -0.996 25.903 1.00 84.75 209 SER A CA 1
ATOM 1724 C C . SER A 1 209 ? -12.622 -0.107 25.552 1.00 84.75 209 SER A C 1
ATOM 1726 O O . SER A 1 209 ? -12.549 1.103 25.746 1.00 84.75 209 SER A O 1
ATOM 1728 N N . CYS A 1 210 ? -13.682 -0.692 24.996 1.00 87.62 210 CYS A N 1
ATOM 1729 C CA . CYS A 1 210 ? -14.853 0.050 24.538 1.00 87.62 210 CYS A CA 1
ATOM 1730 C C . CYS A 1 210 ? -15.722 0.465 25.728 1.00 87.62 210 CYS A C 1
ATOM 1732 O O . CYS A 1 210 ? -16.155 -0.393 26.496 1.00 87.62 210 CYS A O 1
ATOM 1734 N N . GLU A 1 211 ? -15.973 1.764 25.875 1.00 88.19 211 GLU A N 1
ATOM 1735 C CA . GLU A 1 211 ? -16.899 2.280 26.882 1.00 88.19 211 GLU A CA 1
ATOM 1736 C C . GLU A 1 211 ? -18.345 2.098 26.405 1.00 88.19 211 GLU A C 1
ATOM 1738 O O . GLU A 1 211 ? -18.628 2.138 25.203 1.00 88.19 211 GLU A O 1
ATOM 1743 N N . ASP A 1 212 ? -19.267 1.891 27.345 1.00 74.88 212 ASP A N 1
ATOM 1744 C CA . ASP A 1 212 ? -20.690 1.992 27.038 1.00 74.88 212 ASP A CA 1
ATOM 1745 C C . ASP A 1 212 ? -21.021 3.441 26.666 1.00 74.88 212 ASP A C 1
ATOM 1747 O O . ASP A 1 212 ? -20.498 4.381 27.274 1.00 74.88 212 ASP A O 1
ATOM 1751 N N . GLU A 1 213 ? -21.853 3.618 25.635 1.00 59.47 213 GLU A N 1
ATOM 1752 C CA . GLU A 1 213 ? -22.265 4.938 25.160 1.00 59.47 213 GLU A CA 1
ATOM 1753 C C . GLU A 1 213 ? -22.952 5.676 26.310 1.00 59.47 213 GLU A C 1
ATOM 1755 O O . GLU A 1 213 ? -24.102 5.404 26.648 1.00 59.47 213 GLU A O 1
ATOM 1760 N N . ARG A 1 214 ? -22.237 6.611 26.943 1.00 56.06 214 ARG A N 1
ATOM 1761 C CA . ARG A 1 214 ? -22.872 7.550 27.860 1.00 56.06 214 ARG A CA 1
ATOM 1762 C C . ARG A 1 214 ? -23.727 8.467 27.000 1.00 56.06 214 ARG A C 1
ATOM 1764 O O . ARG A 1 214 ? -23.195 9.349 26.324 1.00 56.06 214 ARG A O 1
ATOM 1771 N N . THR A 1 215 ? -25.036 8.247 27.004 1.00 45.16 215 THR A N 1
ATOM 1772 C CA . THR A 1 215 ? -25.993 9.257 26.562 1.00 45.16 215 THR A CA 1
ATOM 1773 C C . THR A 1 215 ? -25.706 10.521 27.360 1.00 45.16 215 THR A C 1
ATOM 1775 O O . THR A 1 215 ? -25.749 10.526 28.588 1.00 45.16 215 THR A O 1
ATOM 1778 N N . LEU A 1 216 ? -25.356 11.597 26.664 1.00 46.50 216 LEU A N 1
ATOM 1779 C CA . LEU A 1 216 ? -25.045 12.908 27.240 1.00 46.50 216 LEU A CA 1
ATOM 1780 C C . LEU A 1 216 ? -26.318 13.647 27.712 1.00 46.50 216 LEU A C 1
ATOM 1782 O O . LEU A 1 216 ? -26.374 14.870 27.704 1.00 46.50 216 LEU A O 1
ATOM 1786 N N . GLU A 1 217 ? -27.328 12.890 28.138 1.00 45.16 217 GLU A N 1
ATOM 1787 C CA . GLU A 1 217 ? -28.620 13.344 28.642 1.00 45.16 217 GLU A CA 1
ATOM 1788 C C . GLU A 1 217 ? -28.982 12.529 29.888 1.00 45.16 217 GLU A C 1
ATOM 1790 O O . GLU A 1 217 ? -29.896 11.719 29.863 1.00 45.16 217 GLU A O 1
ATOM 1795 N N . ASP A 1 218 ? -28.236 12.702 30.977 1.00 40.44 218 ASP A N 1
ATOM 1796 C CA . ASP A 1 218 ? -28.856 12.639 32.305 1.00 40.44 218 ASP A CA 1
ATOM 1797 C C . ASP A 1 218 ? -28.000 13.393 33.328 1.00 40.44 218 ASP A C 1
ATOM 1799 O O . ASP A 1 218 ? -27.313 12.837 34.184 1.00 40.44 218 ASP A O 1
ATOM 1803 N N . SER A 1 219 ? -27.973 14.715 33.187 1.00 40.84 219 SER A N 1
ATOM 1804 C CA . SER A 1 219 ? -27.596 15.597 34.286 1.00 40.84 219 SER A CA 1
ATOM 1805 C C . SER A 1 219 ? -28.829 16.387 34.700 1.00 40.84 219 SER A C 1
ATOM 1807 O O . SER A 1 219 ? -28.951 17.571 34.387 1.00 40.84 219 SER A O 1
ATOM 1809 N N . GLY A 1 220 ? -29.758 15.729 35.392 1.00 38.53 220 GLY A N 1
ATOM 1810 C CA . GLY A 1 220 ? -30.797 16.449 36.113 1.00 38.53 220 GLY A CA 1
ATOM 1811 C C . GLY A 1 220 ? -31.981 15.612 36.572 1.00 38.53 220 GLY A C 1
ATOM 1812 O O . GLY A 1 220 ? -33.045 15.735 35.989 1.00 38.53 220 GLY A O 1
ATOM 1813 N N . GLN A 1 221 ? -31.865 14.929 37.712 1.00 32.94 221 GLN A N 1
ATOM 1814 C CA . GLN A 1 221 ? -32.626 15.319 38.907 1.00 32.94 221 GLN A CA 1
ATOM 1815 C C . GLN A 1 221 ? -32.308 14.440 40.115 1.00 32.94 221 GLN A C 1
ATOM 1817 O O . GLN A 1 221 ? -32.470 13.227 40.126 1.00 32.94 221 GLN A O 1
ATOM 1822 N N . PHE A 1 222 ? -31.930 15.134 41.182 1.00 34.94 222 PHE A N 1
ATOM 1823 C CA . PHE A 1 222 ? -31.987 14.681 42.559 1.00 34.94 222 PHE A CA 1
ATOM 1824 C C . PHE A 1 222 ? -33.436 14.300 42.909 1.00 34.94 222 PHE A C 1
ATOM 1826 O O . PHE A 1 222 ? -34.304 15.174 42.921 1.00 34.94 222 PHE A O 1
ATOM 1833 N N . ARG A 1 223 ? -33.697 13.036 43.253 1.00 31.47 223 ARG A N 1
ATOM 1834 C CA . ARG A 1 223 ? -34.731 12.682 44.234 1.00 31.47 223 ARG A CA 1
ATOM 1835 C C . ARG A 1 223 ? -34.253 11.518 45.089 1.00 31.47 223 ARG A C 1
ATOM 1837 O O . ARG A 1 223 ? -34.105 10.399 44.615 1.00 31.47 223 ARG A O 1
ATOM 1844 N N . ASP A 1 224 ? -34.048 11.843 46.360 1.00 33.66 224 ASP A N 1
ATOM 1845 C CA . ASP A 1 224 ? -34.016 10.911 47.477 1.00 33.66 224 ASP A CA 1
ATOM 1846 C C . ASP A 1 224 ? -35.233 9.981 47.444 1.00 33.66 224 ASP A C 1
ATOM 1848 O O . ASP A 1 224 ? -36.381 10.430 47.391 1.00 33.66 224 ASP A O 1
ATOM 1852 N N . THR A 1 225 ? -34.996 8.682 47.581 1.00 31.14 225 THR A N 1
ATOM 1853 C CA . THR A 1 225 ? -35.807 7.841 48.467 1.00 31.14 225 THR A CA 1
ATOM 1854 C C . THR A 1 225 ? -34.976 6.648 48.924 1.00 31.14 225 THR A C 1
ATOM 1856 O O . THR A 1 225 ? -34.358 5.945 48.129 1.00 31.14 225 THR A O 1
ATOM 1859 N N . LYS A 1 226 ? -34.915 6.514 50.247 1.00 33.09 226 LYS A N 1
ATOM 1860 C CA . LYS A 1 226 ? -34.252 5.465 51.015 1.00 33.09 226 LYS A CA 1
ATOM 1861 C C . LYS A 1 226 ? -35.020 4.138 50.958 1.00 33.09 226 LYS A C 1
ATOM 1863 O O . LYS A 1 226 ? -36.245 4.156 50.869 1.00 33.09 226 LYS A O 1
ATOM 1868 N N . ASP A 1 227 ? -34.239 3.073 51.169 1.00 30.19 227 ASP A N 1
ATOM 1869 C CA . ASP A 1 227 ? -34.574 1.705 51.610 1.00 30.19 227 ASP A CA 1
ATOM 1870 C C . ASP A 1 227 ? -35.248 0.798 50.549 1.00 30.19 227 ASP A C 1
ATOM 1872 O O . ASP A 1 227 ? -36.205 1.195 49.902 1.00 30.19 227 ASP A O 1
ATOM 1876 N N . GLN A 1 228 ? -34.835 -0.449 50.284 1.00 31.97 228 GLN A N 1
ATOM 1877 C CA . GLN A 1 228 ? -33.917 -1.362 50.971 1.00 31.97 228 GLN A CA 1
ATOM 1878 C C . GLN A 1 228 ? -33.539 -2.536 50.029 1.00 31.97 228 GLN A C 1
ATOM 1880 O O . GLN A 1 228 ? -34.350 -2.950 49.205 1.00 31.97 228 GLN A O 1
ATOM 1885 N N . ASP A 1 229 ? -32.333 -3.079 50.219 1.00 27.36 229 ASP A N 1
ATOM 1886 C CA . ASP A 1 229 ? -31.893 -4.463 49.964 1.00 27.36 229 ASP A CA 1
ATOM 1887 C C . ASP A 1 229 ? -32.011 -5.097 48.561 1.00 27.36 229 ASP A C 1
ATOM 1889 O O . ASP A 1 229 ? -32.979 -5.762 48.203 1.00 27.36 229 ASP A O 1
ATOM 1893 N N . ASN A 1 230 ? -30.890 -5.030 47.831 1.00 30.55 230 ASN A N 1
ATOM 1894 C CA . ASN A 1 230 ? -30.233 -6.215 47.263 1.00 30.55 230 ASN A CA 1
ATOM 1895 C C . ASN A 1 230 ? -28.739 -5.913 47.055 1.00 30.55 230 ASN A C 1
ATOM 1897 O O . ASN A 1 230 ? -28.283 -5.554 45.969 1.00 30.55 230 ASN A O 1
ATOM 1901 N N . SER A 1 231 ? -27.972 -6.029 48.139 1.00 27.31 231 SER A N 1
ATOM 1902 C CA . SER A 1 231 ? -26.513 -6.075 48.111 1.00 27.31 231 SER A CA 1
ATOM 1903 C C . SER A 1 231 ? -26.062 -7.420 47.536 1.00 27.31 231 SER A C 1
ATOM 1905 O O . SER A 1 231 ? -26.172 -8.444 48.209 1.00 27.31 231 SER A O 1
ATOM 1907 N N . LEU A 1 232 ? -25.525 -7.428 46.314 1.00 29.69 232 LEU A N 1
ATOM 1908 C CA . LEU A 1 232 ? -24.575 -8.465 45.919 1.00 29.69 232 LEU A CA 1
ATOM 1909 C C . LEU A 1 232 ? -23.187 -7.836 45.943 1.00 29.69 232 LEU A C 1
ATOM 1911 O O . LEU A 1 232 ? -22.850 -6.961 45.147 1.00 29.69 232 LEU A O 1
ATOM 1915 N N . GLU A 1 233 ? -22.454 -8.237 46.970 1.00 29.83 233 GLU A N 1
ATOM 1916 C CA . GLU A 1 233 ? -21.188 -7.690 47.415 1.00 29.83 233 GLU A CA 1
ATOM 1917 C C . GLU A 1 233 ? -20.112 -7.726 46.326 1.00 29.83 233 GLU A C 1
ATOM 1919 O O . GLU A 1 233 ? -19.826 -8.749 45.701 1.00 29.83 233 GLU A O 1
ATOM 1924 N N . ILE A 1 234 ? -19.453 -6.580 46.171 1.00 36.06 234 ILE A N 1
ATOM 1925 C CA . ILE A 1 234 ? -18.101 -6.481 45.636 1.00 36.06 234 ILE A CA 1
ATOM 1926 C C . ILE A 1 234 ? -17.190 -7.150 46.669 1.00 36.06 234 ILE A C 1
ATOM 1928 O O . ILE A 1 234 ? -16.806 -6.537 47.666 1.00 36.06 234 ILE A O 1
ATOM 1932 N N . ALA A 1 235 ? -16.861 -8.420 46.447 1.00 28.95 235 ALA A N 1
ATOM 1933 C CA . ALA A 1 235 ? -15.835 -9.102 47.220 1.00 28.95 235 ALA A CA 1
ATOM 1934 C C . ALA A 1 235 ? -14.456 -8.565 46.808 1.00 28.95 235 ALA A C 1
ATOM 1936 O O . ALA A 1 235 ? -13.914 -8.890 45.749 1.00 28.95 235 ALA A O 1
ATOM 1937 N N . GLY A 1 236 ? -13.900 -7.707 47.661 1.00 27.31 236 GLY A N 1
ATOM 1938 C CA . GLY A 1 236 ? -12.477 -7.408 47.679 1.00 27.31 236 GLY A CA 1
ATOM 1939 C C . GLY A 1 236 ? -11.661 -8.627 48.118 1.00 27.31 236 GLY A C 1
ATOM 1940 O O . GLY A 1 236 ? -12.098 -9.409 48.954 1.00 27.31 236 GLY A O 1
ATOM 1941 N N . MET A 1 237 ? -10.473 -8.746 47.519 1.00 29.22 237 MET A N 1
ATOM 1942 C CA . MET A 1 237 ? -9.279 -9.476 47.971 1.00 29.22 237 MET A CA 1
ATOM 1943 C C . MET A 1 237 ? -9.488 -10.697 48.878 1.00 29.22 237 MET A C 1
ATOM 1945 O O . MET A 1 237 ? -9.568 -10.577 50.098 1.00 29.22 237 MET A O 1
ATOM 1949 N N . GLN A 1 238 ? -9.326 -11.879 48.285 1.00 27.14 238 GLN A N 1
ATOM 1950 C CA . GLN A 1 238 ? -8.753 -13.017 48.991 1.00 27.14 238 GLN A CA 1
ATOM 1951 C C . GLN A 1 238 ? -7.315 -13.201 48.495 1.00 27.14 238 GLN A C 1
ATOM 1953 O O . GLN A 1 238 ? -7.057 -13.629 47.369 1.00 27.14 238 GLN A O 1
ATOM 1958 N N . SER A 1 239 ? -6.368 -12.757 49.321 1.00 41.75 239 SER A N 1
ATOM 1959 C CA . SER A 1 239 ? -4.956 -13.076 49.183 1.00 41.75 239 SER A CA 1
ATOM 1960 C C . SER A 1 239 ? -4.761 -14.527 49.597 1.00 41.75 239 SER A C 1
ATOM 1962 O O . SER A 1 239 ? -4.651 -14.792 50.786 1.00 41.75 239 SER A O 1
ATOM 1964 N N . ASP A 1 240 ? -4.684 -15.448 48.644 1.00 31.44 240 ASP A N 1
ATOM 1965 C CA . ASP A 1 240 ? -4.180 -16.788 48.925 1.00 31.44 240 ASP A CA 1
ATOM 1966 C C . ASP A 1 240 ? -3.196 -17.223 47.834 1.00 31.44 240 ASP A C 1
ATOM 1968 O O . ASP A 1 240 ? -3.540 -17.509 46.690 1.00 31.44 240 ASP A O 1
ATOM 1972 N N . THR A 1 241 ? -1.924 -17.224 48.242 1.00 36.78 241 THR A N 1
ATOM 1973 C CA . THR A 1 241 ? -0.798 -17.992 47.692 1.00 36.78 241 THR A CA 1
ATOM 1974 C C . THR A 1 241 ? -0.550 -17.886 46.183 1.00 36.78 241 THR A C 1
ATOM 1976 O O . THR A 1 241 ? -1.034 -18.675 45.374 1.00 36.78 241 THR A O 1
ATOM 1979 N N . CYS A 1 242 ? 0.340 -16.964 45.805 1.00 32.47 242 CYS A N 1
ATOM 1980 C CA . CYS A 1 242 ? 1.046 -17.049 44.530 1.00 32.47 242 CYS A CA 1
ATOM 1981 C C . CYS A 1 242 ? 1.809 -18.385 44.486 1.00 32.47 242 CYS A C 1
ATOM 1983 O O . CYS A 1 242 ? 2.764 -18.585 45.238 1.00 32.47 242 CYS A O 1
ATOM 1985 N N . ASN A 1 243 ? 1.374 -19.313 43.629 1.00 39.88 243 ASN A N 1
ATOM 1986 C CA . ASN A 1 243 ? 2.113 -20.536 43.331 1.00 39.88 243 ASN A CA 1
ATOM 1987 C C . ASN A 1 243 ? 3.440 -20.162 42.651 1.00 39.88 243 ASN A C 1
ATOM 1989 O O . ASN A 1 243 ? 3.538 -20.067 41.426 1.00 39.88 243 ASN A O 1
ATOM 1993 N N . CYS A 1 244 ? 4.486 -19.993 43.463 1.00 43.47 244 CYS A N 1
ATOM 1994 C CA . CYS A 1 244 ? 5.871 -19.780 43.038 1.00 43.47 244 CYS A CA 1
ATOM 1995 C C . CYS A 1 244 ? 6.457 -20.946 42.218 1.00 43.47 244 CYS A C 1
ATOM 1997 O O . CYS A 1 244 ? 7.595 -20.856 41.761 1.00 43.47 244 CYS A O 1
ATOM 1999 N N . THR A 1 245 ? 5.696 -22.017 41.989 1.00 50.94 245 THR A N 1
ATOM 2000 C CA . THR A 1 245 ? 6.106 -23.214 41.249 1.00 50.94 245 THR A CA 1
ATOM 2001 C C . THR A 1 245 ? 6.280 -22.953 39.749 1.00 50.94 245 THR A C 1
ATOM 2003 O O . THR A 1 245 ? 7.153 -23.543 39.121 1.00 50.94 245 THR A O 1
ATOM 2006 N N . TYR A 1 246 ? 5.507 -22.037 39.147 1.00 54.44 246 TYR A N 1
ATOM 2007 C CA . TYR A 1 246 ? 5.589 -21.803 37.695 1.00 54.44 246 TYR A CA 1
ATOM 2008 C C . TYR A 1 246 ? 6.840 -21.005 37.297 1.00 54.44 246 TYR A C 1
ATOM 2010 O O . TYR A 1 246 ? 7.474 -21.292 36.282 1.00 54.44 246 TYR A O 1
ATOM 2018 N N . PHE A 1 247 ? 7.242 -20.040 38.128 1.00 60.81 247 PHE A N 1
ATOM 2019 C CA . PHE A 1 247 ? 8.448 -19.245 37.894 1.00 60.81 247 PHE A CA 1
ATOM 2020 C C . PHE A 1 247 ? 9.722 -20.084 38.054 1.00 60.81 247 PHE A C 1
ATOM 2022 O O . PHE A 1 247 ? 10.641 -19.940 37.254 1.00 60.81 247 PHE A O 1
ATOM 2029 N N . THR A 1 248 ? 9.762 -21.018 39.014 1.00 59.16 248 THR A N 1
ATOM 2030 C CA . THR A 1 248 ? 10.900 -21.941 39.192 1.00 59.16 248 THR A CA 1
ATOM 2031 C C . THR A 1 248 ? 11.030 -22.929 38.035 1.00 59.16 248 THR A C 1
ATOM 2033 O O . THR A 1 248 ? 12.143 -23.161 37.564 1.00 59.16 248 THR A O 1
ATOM 2036 N N . ILE A 1 249 ? 9.911 -23.460 37.526 1.00 68.44 249 ILE A N 1
ATOM 2037 C CA . ILE A 1 249 ? 9.913 -24.330 36.338 1.00 68.44 249 ILE A CA 1
ATOM 2038 C C . ILE A 1 249 ? 10.392 -23.548 35.108 1.00 68.44 249 ILE A C 1
ATOM 2040 O O . ILE A 1 249 ? 11.264 -24.017 34.380 1.00 68.44 249 ILE A O 1
ATOM 2044 N N . PHE A 1 250 ? 9.889 -22.329 34.900 1.00 69.88 250 PHE A N 1
ATOM 2045 C CA . PHE A 1 250 ? 10.280 -21.493 33.763 1.00 69.88 250 PHE A CA 1
ATOM 2046 C C . PHE A 1 250 ? 11.772 -21.118 33.788 1.00 69.88 250 PHE A C 1
ATOM 2048 O O . PHE A 1 250 ? 12.459 -21.241 32.774 1.00 69.88 250 PHE A O 1
ATOM 2055 N N . LEU A 1 251 ? 12.303 -20.738 34.955 1.00 72.00 251 LEU A N 1
ATOM 2056 C CA . LEU A 1 251 ? 13.730 -20.448 35.126 1.00 72.00 251 LEU A CA 1
ATOM 2057 C C . LEU A 1 251 ? 14.601 -21.687 34.905 1.00 72.00 251 LEU A C 1
ATOM 2059 O O . LEU A 1 251 ? 15.643 -21.591 34.261 1.00 72.00 251 LEU A O 1
ATOM 2063 N N . SER A 1 252 ? 14.159 -22.852 35.386 1.00 75.81 252 SER A N 1
ATOM 2064 C CA . SER A 1 252 ? 14.853 -24.121 35.161 1.00 75.81 252 SER A CA 1
ATOM 2065 C C . SER A 1 252 ? 14.946 -24.448 33.669 1.00 75.81 252 SER A C 1
ATOM 2067 O O . SER A 1 252 ? 16.039 -24.731 33.177 1.00 75.81 252 SER A O 1
ATOM 2069 N N . VAL A 1 253 ? 13.848 -24.320 32.916 1.00 81.38 253 VAL A N 1
ATOM 2070 C CA . VAL A 1 253 ? 13.836 -24.573 31.464 1.00 81.38 253 VAL A CA 1
ATOM 2071 C C . VAL A 1 253 ? 14.781 -23.620 30.725 1.00 81.38 253 VAL A C 1
ATOM 2073 O O . VAL A 1 253 ? 15.564 -24.065 29.886 1.00 81.38 253 VAL A O 1
ATOM 2076 N N . ILE A 1 254 ? 14.777 -22.329 31.073 1.00 80.38 254 ILE A N 1
ATOM 2077 C CA . ILE A 1 254 ? 15.639 -21.325 30.429 1.00 80.38 254 ILE A CA 1
ATOM 2078 C C . ILE A 1 254 ? 17.120 -21.568 30.726 1.00 80.38 254 ILE A C 1
ATOM 2080 O O . ILE A 1 254 ? 17.939 -21.515 29.809 1.00 80.38 254 ILE A O 1
ATOM 2084 N N . ILE A 1 255 ? 17.477 -21.861 31.979 1.00 79.62 255 ILE A N 1
ATOM 2085 C CA . ILE A 1 255 ? 18.869 -22.141 32.359 1.00 79.62 255 ILE A CA 1
ATOM 2086 C C . ILE A 1 255 ? 19.365 -23.407 31.656 1.00 79.62 255 ILE A C 1
ATOM 2088 O O . ILE A 1 255 ? 20.487 -23.427 31.149 1.00 79.62 255 ILE A O 1
ATOM 2092 N N . THR A 1 256 ? 18.524 -24.441 31.567 1.00 84.94 256 THR A N 1
ATOM 2093 C CA . THR A 1 256 ? 18.883 -25.694 30.888 1.00 84.94 256 THR A CA 1
ATOM 2094 C C . THR A 1 256 ? 19.085 -25.458 29.391 1.00 84.94 256 THR A C 1
ATOM 2096 O O . THR A 1 256 ? 20.080 -25.909 28.822 1.00 84.94 256 THR A O 1
ATOM 2099 N N . PHE A 1 257 ? 18.207 -24.679 28.753 1.00 87.81 257 PHE A N 1
ATOM 2100 C CA . PHE A 1 257 ? 18.345 -24.302 27.346 1.00 87.81 257 PHE A CA 1
ATOM 2101 C C . PHE A 1 257 ? 19.627 -23.498 27.090 1.00 87.81 257 PHE A C 1
ATOM 2103 O O . PHE A 1 257 ? 20.411 -23.857 26.213 1.00 87.81 257 PHE A O 1
ATOM 2110 N N . LEU A 1 258 ? 19.894 -22.468 27.899 1.00 86.25 258 LEU A N 1
ATOM 2111 C CA . LEU A 1 258 ? 21.114 -21.663 27.795 1.00 86.25 258 LEU A CA 1
ATOM 2112 C C . LEU A 1 258 ? 22.373 -22.510 28.002 1.00 86.25 258 LEU A C 1
ATOM 2114 O O . LEU A 1 258 ? 23.309 -22.399 27.215 1.00 86.25 258 LEU A O 1
ATOM 2118 N N . GLY A 1 259 ? 22.384 -23.399 28.998 1.00 86.56 259 GLY A N 1
ATOM 2119 C CA . GLY A 1 259 ? 23.495 -24.320 29.239 1.00 86.56 259 GLY A CA 1
ATOM 2120 C C . GLY A 1 259 ? 23.749 -25.263 28.061 1.00 86.56 259 GLY A C 1
ATOM 2121 O O . GLY A 1 259 ? 24.903 -25.493 27.695 1.00 86.56 259 GLY A O 1
ATOM 2122 N N . THR A 1 260 ? 22.683 -25.742 27.415 1.00 88.38 260 THR A N 1
ATOM 2123 C CA . THR A 1 260 ? 22.763 -26.614 26.232 1.00 88.38 260 THR A CA 1
ATOM 2124 C C . THR A 1 260 ? 23.303 -25.858 25.013 1.00 88.38 260 THR A C 1
ATOM 2126 O O . THR A 1 260 ? 24.198 -26.335 24.322 1.00 88.38 260 THR A O 1
ATOM 2129 N N . VAL A 1 261 ? 22.827 -24.635 24.768 1.00 84.06 261 VAL A N 1
ATOM 2130 C CA . VAL A 1 261 ? 23.328 -23.786 23.673 1.00 84.06 261 VAL A CA 1
ATOM 2131 C C . VAL A 1 261 ? 24.802 -23.432 23.883 1.00 84.06 261 VAL A C 1
ATOM 2133 O O . VAL A 1 261 ? 25.590 -23.475 22.941 1.00 84.06 261 VAL A O 1
ATOM 2136 N N . LEU A 1 262 ? 25.201 -23.133 25.121 1.00 82.81 262 LEU A N 1
ATOM 2137 C CA . LEU A 1 262 ? 26.573 -22.755 25.455 1.00 82.81 262 LEU A CA 1
ATOM 2138 C C . LEU A 1 262 ? 27.531 -23.951 25.346 1.00 82.81 262 LEU A C 1
ATOM 2140 O O . LEU A 1 262 ? 28.642 -23.799 24.842 1.00 82.81 262 LEU A O 1
ATOM 2144 N N . THR A 1 263 ? 27.091 -25.158 25.715 1.00 78.94 263 THR A N 1
ATOM 2145 C CA . THR A 1 263 ? 27.859 -26.394 25.478 1.00 78.94 263 THR A CA 1
ATOM 2146 C C . THR A 1 263 ? 27.975 -26.728 23.993 1.00 78.94 263 THR A C 1
ATOM 2148 O O . THR A 1 263 ? 29.075 -27.044 23.548 1.00 78.94 263 THR A O 1
ATOM 2151 N N . ILE A 1 264 ? 26.909 -26.583 23.198 1.00 79.81 264 ILE A N 1
ATOM 2152 C CA . ILE A 1 264 ? 26.978 -26.741 21.733 1.00 79.81 264 ILE A CA 1
ATOM 2153 C C . ILE A 1 264 ? 27.943 -25.720 21.123 1.00 79.81 264 ILE A C 1
ATOM 2155 O O . ILE A 1 264 ? 28.753 -26.079 20.274 1.00 79.81 264 ILE A O 1
ATOM 2159 N N . PHE A 1 265 ? 27.910 -24.465 21.574 1.00 79.00 265 PHE A N 1
ATOM 2160 C CA . PHE A 1 265 ? 28.813 -23.420 21.093 1.00 79.00 265 PHE A CA 1
ATOM 2161 C C . PHE A 1 265 ? 30.279 -23.718 21.434 1.00 79.00 265 PHE A C 1
ATOM 2163 O O . PHE A 1 265 ? 31.157 -23.569 20.584 1.00 79.00 265 PHE A O 1
ATOM 2170 N N . LEU A 1 266 ? 30.555 -24.187 22.655 1.00 75.38 266 LEU A N 1
ATOM 2171 C CA . LEU A 1 266 ? 31.896 -24.611 23.058 1.00 75.38 266 LEU A CA 1
ATOM 2172 C C . LEU A 1 266 ? 32.359 -25.839 22.264 1.00 75.38 266 LEU A C 1
ATOM 2174 O O . LEU A 1 266 ? 33.487 -25.847 21.783 1.00 75.38 266 LEU A O 1
ATOM 2178 N N . LEU A 1 267 ? 31.496 -26.832 22.043 1.00 71.75 267 LEU A N 1
ATOM 2179 C CA . LEU A 1 267 ? 31.814 -27.987 21.198 1.00 71.75 267 LEU A CA 1
ATOM 2180 C C . LEU A 1 267 ? 32.049 -27.577 19.739 1.00 71.75 267 LEU A C 1
ATOM 2182 O O . LEU A 1 267 ? 32.990 -28.056 19.121 1.00 71.75 267 LEU A O 1
ATOM 2186 N N . HIS A 1 268 ? 31.264 -26.648 19.198 1.00 68.25 268 HIS A N 1
ATOM 2187 C CA . HIS A 1 268 ? 31.464 -26.121 17.850 1.00 68.25 268 HIS A CA 1
ATOM 2188 C C . HIS A 1 268 ? 32.786 -25.349 17.723 1.00 68.25 268 HIS A C 1
ATOM 2190 O O . HIS A 1 268 ? 33.452 -25.419 16.694 1.00 68.25 268 HIS A O 1
ATOM 2196 N N . LYS A 1 269 ? 33.184 -24.607 18.765 1.00 66.44 269 LYS A N 1
ATOM 2197 C CA . LYS A 1 269 ? 34.414 -23.804 18.769 1.00 66.44 269 LYS A CA 1
ATOM 2198 C C . LYS A 1 269 ? 35.679 -24.622 19.059 1.00 66.44 269 LYS A C 1
ATOM 2200 O O . LYS A 1 269 ? 36.741 -24.262 18.560 1.00 66.44 269 LYS A O 1
ATOM 2205 N N . PHE A 1 270 ? 35.583 -25.687 19.858 1.00 61.38 270 PHE A N 1
ATOM 2206 C CA . PHE A 1 270 ? 36.736 -26.465 20.335 1.00 61.38 270 PHE A CA 1
ATOM 2207 C C . PHE A 1 270 ? 36.830 -27.895 19.774 1.00 61.38 270 PHE A C 1
ATOM 2209 O O . PHE A 1 270 ? 37.813 -28.577 20.054 1.00 61.38 270 PHE A O 1
ATOM 2216 N N . SER A 1 271 ? 35.867 -28.363 18.973 1.00 59.72 271 SER A N 1
ATOM 2217 C CA . SER A 1 271 ? 35.921 -29.683 18.329 1.00 59.72 271 SER A CA 1
ATOM 2218 C C . SER A 1 271 ? 36.288 -29.574 16.840 1.00 59.72 271 SER A C 1
ATOM 2220 O O . SER A 1 271 ? 35.702 -28.751 16.131 1.00 59.72 271 SER A O 1
ATOM 2222 N N . PRO A 1 272 ? 37.191 -30.420 16.299 1.00 56.19 272 PRO A N 1
ATOM 2223 C CA . PRO A 1 272 ? 37.621 -30.387 14.896 1.00 56.19 272 PRO A CA 1
ATOM 2224 C C . PRO A 1 272 ? 36.567 -30.977 13.931 1.00 56.19 272 PRO A C 1
ATOM 2226 O O . PRO A 1 272 ? 36.901 -31.516 12.881 1.00 56.19 272 PRO A O 1
ATOM 2229 N N . ILE A 1 273 ? 35.281 -30.896 14.283 1.00 59.09 273 ILE A N 1
ATOM 2230 C CA . ILE A 1 273 ? 34.148 -31.412 13.498 1.00 59.09 273 ILE A CA 1
ATOM 2231 C C . ILE A 1 273 ? 33.716 -30.398 12.420 1.00 59.09 273 ILE A C 1
ATOM 2233 O O . ILE A 1 273 ? 33.197 -30.788 11.373 1.00 59.09 273 ILE A O 1
ATOM 2237 N N . GLY A 1 274 ? 33.983 -29.102 12.625 1.00 57.22 274 GLY A N 1
ATOM 2238 C CA . GLY A 1 274 ? 33.588 -28.033 11.697 1.00 57.22 274 GLY A CA 1
ATOM 2239 C C . GLY A 1 274 ? 34.210 -28.144 10.298 1.00 57.22 274 GLY A C 1
ATOM 2240 O O . GLY A 1 274 ? 33.521 -27.922 9.303 1.00 57.22 274 GLY A O 1
ATOM 2241 N N . SER A 1 275 ? 35.477 -28.565 10.190 1.00 59.12 275 SER A N 1
ATOM 2242 C CA . SER A 1 275 ? 36.138 -28.756 8.886 1.00 59.12 275 SER A CA 1
ATOM 2243 C C . SER A 1 275 ? 35.599 -29.971 8.122 1.00 59.12 275 SER A C 1
ATOM 2245 O O . SER A 1 275 ? 35.605 -29.993 6.892 1.00 59.12 275 SER A O 1
ATOM 2247 N N . LEU A 1 276 ? 35.080 -30.968 8.843 1.00 58.09 276 LEU A N 1
ATOM 2248 C CA . LEU A 1 276 ? 34.554 -32.204 8.269 1.00 58.09 276 LEU A CA 1
ATOM 2249 C C . LEU A 1 276 ? 33.145 -31.993 7.688 1.00 58.09 276 LEU A C 1
ATOM 2251 O O . LEU A 1 276 ? 32.831 -32.519 6.621 1.00 58.09 276 LEU A O 1
ATOM 2255 N N . LEU A 1 277 ? 32.322 -31.156 8.332 1.00 60.00 277 LEU A N 1
ATOM 2256 C CA . LEU A 1 277 ? 30.993 -30.779 7.833 1.00 60.00 277 LEU A CA 1
ATOM 2257 C C . LEU A 1 277 ? 31.051 -29.839 6.621 1.00 60.00 277 LEU A C 1
ATOM 2259 O O . LEU A 1 277 ? 30.249 -29.998 5.700 1.00 60.00 277 LEU A O 1
ATOM 2263 N N . TYR A 1 278 ? 32.014 -28.913 6.575 1.00 61.25 278 TYR A N 1
ATOM 2264 C CA . TYR A 1 278 ? 32.195 -28.011 5.430 1.00 61.25 278 TYR A CA 1
ATOM 2265 C C . TYR A 1 278 ? 32.445 -28.791 4.125 1.00 61.25 278 TYR A C 1
ATOM 2267 O O . TYR A 1 278 ? 31.754 -28.581 3.127 1.00 61.25 278 TYR A O 1
ATOM 2275 N N . ASN A 1 279 ? 33.320 -29.801 4.179 1.00 59.69 279 ASN A N 1
ATOM 2276 C CA . ASN A 1 279 ? 33.642 -30.654 3.029 1.00 59.69 279 ASN A CA 1
ATOM 2277 C C . ASN A 1 279 ? 32.467 -31.533 2.554 1.00 59.69 279 ASN A C 1
ATOM 2279 O O . ASN A 1 279 ? 32.438 -31.966 1.399 1.00 59.69 279 ASN A O 1
ATOM 2283 N N . LEU A 1 280 ? 31.484 -31.810 3.418 1.00 62.62 280 LEU A N 1
ATOM 2284 C CA . LEU A 1 280 ? 30.275 -32.557 3.048 1.00 62.62 280 LEU A CA 1
ATOM 2285 C C . LEU A 1 280 ? 29.204 -31.664 2.404 1.00 62.62 280 LEU A C 1
ATOM 2287 O O . LEU A 1 280 ? 28.446 -32.140 1.556 1.00 62.62 280 LEU A O 1
ATOM 2291 N N . ILE A 1 281 ? 29.143 -30.382 2.775 1.00 62.47 281 ILE A N 1
ATOM 2292 C CA . ILE A 1 281 ? 28.191 -29.412 2.211 1.00 62.47 281 ILE A CA 1
ATOM 2293 C C . ILE A 1 281 ? 28.638 -28.966 0.813 1.00 62.47 281 ILE A C 1
ATOM 2295 O O . ILE A 1 281 ? 27.806 -28.892 -0.093 1.00 62.47 281 ILE A O 1
ATOM 2299 N N . GLU A 1 282 ? 29.941 -28.770 0.597 1.00 61.62 282 GLU A N 1
ATOM 2300 C CA . GLU A 1 282 ? 30.491 -28.376 -0.707 1.00 61.62 282 GLU A CA 1
ATOM 2301 C C . GLU A 1 282 ? 30.187 -29.415 -1.806 1.00 61.62 282 GLU A C 1
ATOM 2303 O O . GLU A 1 282 ? 29.796 -29.059 -2.917 1.00 61.62 282 GLU A O 1
ATOM 2308 N N . LYS A 1 283 ? 30.207 -30.716 -1.474 1.00 54.66 283 LYS A N 1
ATOM 2309 C CA . LYS A 1 283 ? 29.862 -31.796 -2.419 1.00 54.66 283 LYS A CA 1
ATOM 2310 C C . LYS A 1 283 ? 28.379 -31.872 -2.810 1.00 54.66 283 LYS A C 1
ATOM 2312 O O . LYS A 1 283 ? 28.066 -32.484 -3.828 1.00 54.66 283 LYS A O 1
ATOM 2317 N N . LYS A 1 284 ? 27.453 -31.267 -2.053 1.00 55.16 284 LYS A N 1
ATOM 2318 C CA . LYS A 1 284 ? 26.014 -31.242 -2.400 1.00 55.16 284 LYS A CA 1
ATOM 2319 C C . LYS A 1 284 ? 25.618 -30.057 -3.289 1.00 55.16 284 LYS A C 1
ATOM 2321 O O . LYS A 1 284 ? 24.559 -30.111 -3.914 1.00 55.16 284 LYS A O 1
ATOM 2326 N N . GLY A 1 285 ? 26.455 -29.021 -3.387 1.00 52.34 285 GLY A N 1
ATOM 2327 C CA . GLY A 1 285 ? 26.193 -27.845 -4.227 1.00 52.34 285 GLY A CA 1
ATOM 2328 C C . GLY A 1 285 ? 26.161 -28.157 -5.727 1.00 52.34 285 GLY A C 1
ATOM 2329 O O . GLY A 1 285 ? 25.353 -27.590 -6.458 1.00 52.34 285 GLY A O 1
ATOM 2330 N N . THR A 1 286 ? 26.968 -29.116 -6.181 1.00 50.75 286 THR A N 1
ATOM 2331 C CA . THR A 1 286 ? 27.095 -29.456 -7.608 1.00 50.75 286 THR A CA 1
ATOM 2332 C C . THR A 1 286 ? 25.893 -30.236 -8.154 1.00 50.75 286 THR A C 1
ATOM 2334 O O . THR A 1 286 ? 25.592 -30.143 -9.336 1.00 50.75 286 THR A O 1
ATOM 2337 N N . ILE A 1 287 ? 25.160 -30.964 -7.303 1.00 52.50 287 ILE A N 1
ATOM 2338 C CA . ILE A 1 287 ? 24.014 -31.792 -7.730 1.00 52.50 287 ILE A CA 1
ATOM 2339 C C . ILE A 1 287 ? 22.730 -30.956 -7.846 1.00 52.50 287 ILE A C 1
ATOM 2341 O O . ILE A 1 287 ? 21.910 -31.200 -8.725 1.00 52.50 287 ILE A O 1
ATOM 2345 N N . LYS A 1 288 ? 22.560 -29.928 -7.001 1.00 48.47 288 LYS A N 1
ATOM 2346 C CA . LYS A 1 288 ? 21.345 -29.093 -6.995 1.00 48.47 288 LYS A CA 1
ATOM 2347 C C . LYS A 1 288 ? 21.254 -28.152 -8.204 1.00 48.47 288 LYS A C 1
ATOM 2349 O O . LYS A 1 288 ? 20.156 -27.746 -8.567 1.00 48.47 288 LYS A O 1
ATOM 2354 N N . LYS A 1 289 ? 22.389 -27.839 -8.838 1.00 50.66 289 LYS A N 1
ATOM 2355 C CA . LYS A 1 289 ? 22.432 -26.996 -10.039 1.00 50.66 289 LYS A CA 1
ATOM 2356 C C . LYS A 1 289 ? 21.813 -27.704 -11.253 1.00 50.66 289 LYS A C 1
ATOM 2358 O O . LYS A 1 289 ? 21.031 -27.097 -11.962 1.00 50.66 289 LYS A O 1
ATOM 2363 N N . ASN A 1 290 ? 22.030 -29.014 -11.380 1.00 48.94 290 ASN A N 1
ATOM 2364 C CA . ASN A 1 290 ? 21.516 -29.797 -12.509 1.00 48.94 290 ASN A CA 1
ATOM 2365 C C . ASN A 1 290 ? 20.007 -30.096 -12.444 1.00 48.94 290 ASN A C 1
ATOM 2367 O O . ASN A 1 290 ? 19.440 -30.461 -13.461 1.00 48.94 290 ASN A O 1
ATOM 2371 N N . ILE A 1 291 ? 19.363 -29.981 -11.276 1.00 51.31 291 ILE A N 1
ATOM 2372 C CA . ILE A 1 291 ? 17.916 -30.246 -11.123 1.00 51.31 291 ILE A CA 1
ATOM 2373 C C . ILE A 1 291 ? 17.094 -28.967 -11.350 1.00 51.31 291 ILE A C 1
ATOM 2375 O O . ILE A 1 291 ? 15.986 -29.029 -11.868 1.00 51.31 291 ILE A O 1
ATOM 2379 N N . HIS A 1 292 ? 17.643 -27.800 -10.996 1.00 48.56 292 HIS A N 1
ATOM 2380 C CA . HIS A 1 292 ? 16.950 -26.518 -11.150 1.00 48.56 292 HIS A CA 1
ATOM 2381 C C . HIS A 1 292 ? 16.875 -26.068 -12.619 1.00 48.56 292 HIS A C 1
ATOM 2383 O O . HIS A 1 292 ? 15.906 -25.416 -13.011 1.00 48.56 292 HIS A O 1
ATOM 2389 N N . ASP A 1 293 ? 17.865 -26.445 -13.432 1.00 50.12 293 ASP A N 1
ATOM 2390 C CA . ASP A 1 293 ? 17.873 -26.143 -14.865 1.00 50.12 293 ASP A CA 1
ATOM 2391 C C . ASP A 1 293 ? 16.733 -26.883 -15.599 1.00 50.12 293 ASP A C 1
ATOM 2393 O O . ASP A 1 293 ? 16.122 -26.321 -16.502 1.00 50.12 293 ASP A O 1
ATOM 2397 N N . THR A 1 294 ? 16.349 -28.083 -15.141 1.00 43.53 294 THR A N 1
ATOM 2398 C CA . THR A 1 294 ? 15.271 -28.893 -15.745 1.00 43.53 294 THR A CA 1
ATOM 2399 C C . THR A 1 294 ? 13.856 -28.429 -15.357 1.00 43.53 294 THR A C 1
ATOM 2401 O O . THR A 1 294 ? 12.903 -28.672 -16.089 1.00 43.53 294 THR A O 1
ATOM 2404 N N . GLU A 1 295 ? 13.678 -27.752 -14.217 1.00 40.91 295 GLU A N 1
ATOM 2405 C CA . GLU A 1 295 ? 12.355 -27.288 -13.746 1.00 40.91 295 GLU A CA 1
ATOM 2406 C C . GLU A 1 295 ? 11.939 -25.942 -14.376 1.00 40.91 295 GLU A C 1
ATOM 2408 O O . GLU A 1 295 ? 10.752 -25.695 -14.610 1.00 40.91 295 GLU A O 1
ATOM 2413 N N . ILE A 1 296 ? 12.917 -25.091 -14.715 1.00 52.06 296 ILE A N 1
ATOM 2414 C CA . ILE A 1 296 ? 12.688 -23.827 -15.437 1.00 52.06 296 ILE A CA 1
ATOM 2415 C C . ILE A 1 296 ? 12.321 -24.092 -16.905 1.00 52.06 296 ILE A C 1
ATOM 2417 O O . ILE A 1 296 ? 11.476 -23.390 -17.453 1.00 52.06 296 ILE A O 1
ATOM 2421 N N . GLU A 1 297 ? 12.918 -25.108 -17.534 1.00 43.53 297 GLU A N 1
ATOM 2422 C CA . GLU A 1 297 ? 12.638 -25.471 -18.931 1.00 43.53 297 GLU A CA 1
ATOM 2423 C C . GLU A 1 297 ? 11.178 -25.936 -19.108 1.00 43.53 297 GLU A C 1
ATOM 2425 O O . GLU A 1 297 ? 10.471 -25.432 -19.980 1.00 43.53 297 GLU A O 1
ATOM 2430 N N . ASN A 1 298 ? 10.670 -26.755 -18.178 1.00 42.44 298 A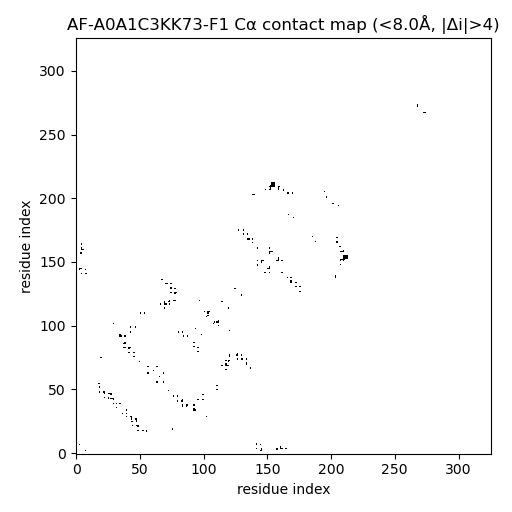SN A N 1
ATOM 2431 C CA . ASN A 1 298 ? 9.297 -27.274 -18.224 1.00 42.44 298 ASN A CA 1
ATOM 2432 C C . ASN A 1 298 ? 8.215 -26.214 -17.928 1.00 42.44 298 ASN A C 1
ATOM 2434 O O . ASN A 1 298 ? 7.114 -26.292 -18.461 1.00 42.44 298 ASN A O 1
ATOM 2438 N N . THR A 1 299 ? 8.498 -25.210 -17.088 1.00 45.22 299 THR A N 1
ATOM 2439 C CA . THR A 1 299 ? 7.528 -24.131 -16.794 1.00 45.22 299 THR A CA 1
ATOM 2440 C C . THR A 1 299 ? 7.478 -23.061 -17.885 1.00 45.22 299 THR A C 1
ATOM 2442 O O . THR A 1 299 ? 6.472 -22.358 -18.016 1.00 45.22 299 THR A O 1
ATOM 2445 N N . LEU A 1 300 ? 8.541 -22.937 -18.686 1.00 47.00 300 LEU A N 1
ATOM 2446 C CA . LEU A 1 300 ? 8.556 -22.048 -19.842 1.00 47.00 300 LEU A CA 1
ATOM 2447 C C . LEU A 1 300 ? 7.767 -22.646 -21.017 1.00 47.00 300 LEU A C 1
ATOM 2449 O O . LEU A 1 300 ? 6.974 -21.918 -21.611 1.00 47.00 300 LEU A O 1
ATOM 2453 N N . GLU A 1 301 ? 7.914 -23.942 -21.318 1.00 42.75 301 GLU A N 1
ATOM 2454 C CA . GLU A 1 301 ? 7.183 -24.603 -22.418 1.00 42.75 301 GLU A CA 1
ATOM 2455 C C . GLU A 1 301 ? 5.651 -24.493 -22.277 1.00 42.75 301 GLU A C 1
ATOM 2457 O O . GLU A 1 301 ? 4.986 -24.111 -23.242 1.00 42.75 301 GLU A O 1
ATOM 2462 N N . ASP A 1 302 ? 5.099 -24.650 -21.068 1.00 40.03 302 ASP A N 1
ATOM 2463 C CA . ASP A 1 302 ? 3.648 -24.542 -20.809 1.00 40.03 302 ASP A CA 1
ATOM 2464 C C . ASP A 1 302 ? 3.058 -23.142 -21.092 1.00 40.03 302 ASP A C 1
ATOM 2466 O O . ASP A 1 302 ? 1.854 -22.993 -21.317 1.00 40.03 302 ASP A O 1
ATOM 2470 N N . THR A 1 303 ? 3.883 -22.087 -21.103 1.00 43.72 303 THR A N 1
ATOM 2471 C CA . THR A 1 303 ? 3.413 -20.716 -21.383 1.00 43.72 303 THR A CA 1
ATOM 2472 C C . THR A 1 303 ? 3.440 -20.393 -22.885 1.00 43.72 303 THR A C 1
ATOM 2474 O O . THR A 1 303 ? 2.622 -19.599 -23.367 1.00 43.72 303 THR A O 1
ATOM 2477 N N . PHE A 1 304 ? 4.340 -21.025 -23.650 1.00 41.12 304 PHE A N 1
ATOM 2478 C CA . PHE A 1 304 ? 4.509 -20.774 -25.087 1.00 41.12 304 PHE A CA 1
ATOM 2479 C C . PHE A 1 304 ? 3.473 -21.490 -25.969 1.00 41.12 304 PHE A C 1
ATOM 2481 O O . PHE A 1 304 ? 3.167 -20.988 -27.054 1.00 41.12 304 PHE A O 1
ATOM 2488 N N . ASP A 1 305 ? 2.837 -22.561 -25.484 1.00 36.72 305 ASP A N 1
ATOM 2489 C CA . ASP A 1 305 ? 1.760 -23.264 -26.205 1.00 36.72 305 ASP A CA 1
ATOM 2490 C C . ASP A 1 305 ? 0.467 -22.434 -26.370 1.00 36.72 305 ASP A C 1
ATOM 2492 O O . ASP A 1 305 ? -0.395 -22.757 -27.190 1.00 36.72 305 ASP A O 1
ATOM 2496 N N . SER A 1 306 ? 0.336 -21.299 -25.669 1.00 38.00 306 SER A N 1
ATOM 2497 C CA . SER A 1 306 ? -0.815 -20.387 -25.814 1.00 38.00 306 SER A CA 1
ATOM 2498 C C . SER A 1 306 ? -0.698 -19.370 -26.965 1.00 38.00 306 SER A C 1
ATOM 2500 O O . SER A 1 306 ? -1.645 -18.628 -27.233 1.00 38.00 306 SER A O 1
ATOM 2502 N N . LEU A 1 307 ? 0.425 -19.349 -27.693 1.00 36.56 307 LEU A N 1
ATOM 2503 C CA . LEU A 1 307 ? 0.678 -18.437 -28.817 1.00 36.56 307 LEU A CA 1
ATOM 2504 C C . LEU A 1 307 ? 0.986 -19.207 -30.110 1.00 36.56 307 LEU A C 1
ATOM 2506 O O . LEU A 1 307 ? 2.033 -19.033 -30.729 1.00 36.56 307 LEU A O 1
ATOM 2510 N N . HIS A 1 308 ? 0.048 -20.043 -30.562 1.00 34.78 308 HIS A N 1
ATOM 2511 C CA . HIS A 1 308 ? 0.141 -20.681 -31.876 1.00 34.78 308 HIS A CA 1
ATOM 2512 C C . HIS A 1 308 ? -0.849 -20.080 -32.881 1.00 34.78 308 HIS A C 1
ATOM 2514 O O . HIS A 1 308 ? -1.970 -20.557 -33.031 1.00 34.78 308 HIS A O 1
ATOM 2520 N N . VAL A 1 309 ? -0.412 -19.053 -33.625 1.00 33.34 309 VAL A N 1
ATOM 2521 C CA . VAL A 1 309 ? -0.964 -18.753 -34.957 1.00 33.34 309 VAL A CA 1
ATOM 2522 C C . VAL A 1 309 ? 0.156 -18.375 -35.936 1.00 33.34 309 VAL A C 1
ATOM 2524 O O . VAL A 1 309 ? 0.737 -17.296 -35.870 1.00 33.34 309 VAL A O 1
ATOM 2527 N N . ASN A 1 310 ? 0.341 -19.275 -36.906 1.00 36.44 310 ASN A N 1
ATOM 2528 C CA . ASN A 1 310 ? 0.970 -19.131 -38.222 1.00 36.44 310 ASN A CA 1
ATOM 2529 C C . ASN A 1 310 ? 2.486 -18.902 -38.313 1.00 36.44 310 ASN A C 1
ATOM 2531 O O . ASN A 1 310 ? 2.959 -17.782 -38.501 1.00 36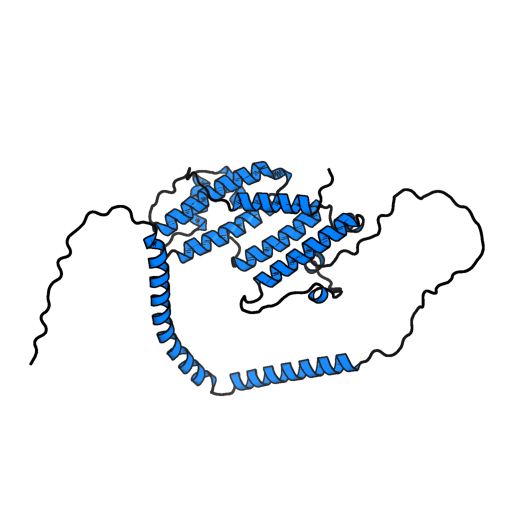.44 310 ASN A O 1
ATOM 2535 N N . VAL A 1 311 ? 3.225 -20.009 -38.447 1.00 34.09 311 VAL A N 1
ATOM 2536 C CA . VAL A 1 311 ? 4.492 -20.024 -39.191 1.00 34.09 311 VAL A CA 1
ATOM 2537 C C . VAL A 1 311 ? 4.403 -21.049 -40.320 1.00 34.09 311 VAL A C 1
ATOM 2539 O O . VAL A 1 311 ? 4.126 -22.226 -40.106 1.00 34.09 311 VAL A O 1
ATOM 2542 N N . LYS A 1 312 ? 4.616 -20.565 -41.548 1.00 34.12 312 LYS A N 1
ATOM 2543 C CA . LYS A 1 312 ? 4.745 -21.372 -42.764 1.00 34.12 312 LYS A CA 1
ATOM 2544 C C . LYS A 1 312 ? 5.831 -22.436 -42.586 1.00 34.12 312 LYS A C 1
ATOM 2546 O O . LYS A 1 312 ? 6.959 -22.122 -42.217 1.00 34.12 312 LYS A O 1
ATOM 2551 N N . GLN A 1 313 ? 5.456 -23.657 -42.941 1.00 33.72 313 GLN A N 1
ATOM 2552 C CA . GLN A 1 313 ? 6.276 -24.853 -43.088 1.00 33.72 313 GLN A CA 1
ATOM 2553 C C . GLN A 1 313 ? 7.636 -24.543 -43.745 1.00 33.72 313 GLN A C 1
ATOM 2555 O O . GLN A 1 313 ? 7.700 -24.113 -44.898 1.00 33.72 313 GLN A O 1
ATOM 2560 N N . LYS A 1 314 ? 8.721 -24.743 -42.991 1.00 32.34 314 LYS A N 1
ATOM 2561 C CA . LYS A 1 314 ? 10.075 -24.919 -43.524 1.00 32.34 314 LYS A CA 1
ATOM 2562 C C . LYS A 1 314 ? 10.437 -26.383 -43.320 1.00 32.34 314 LYS A C 1
ATOM 2564 O O . LYS A 1 314 ? 10.415 -26.865 -42.192 1.00 32.34 314 LYS A O 1
ATOM 2569 N N . ASP A 1 315 ? 10.721 -27.066 -44.419 1.00 31.20 315 ASP A N 1
ATOM 2570 C CA . ASP A 1 315 ? 11.109 -28.470 -44.432 1.00 31.20 315 ASP A CA 1
ATOM 2571 C C . ASP A 1 315 ? 12.386 -28.689 -43.609 1.00 31.20 315 ASP A C 1
ATOM 2573 O O . ASP A 1 315 ? 13.404 -28.023 -43.814 1.00 31.20 315 ASP A O 1
ATOM 2577 N N . TYR A 1 316 ? 12.325 -29.631 -42.670 1.00 33.00 316 TYR A N 1
ATOM 2578 C CA . TYR A 1 316 ? 13.480 -30.092 -41.909 1.00 33.00 316 TYR A CA 1
ATOM 2579 C C . TYR A 1 316 ? 14.210 -31.174 -42.712 1.00 33.00 316 TYR A C 1
ATOM 2581 O O . TYR A 1 316 ? 13.673 -32.255 -42.947 1.00 33.00 316 TYR A O 1
ATOM 2589 N N . SER A 1 317 ? 15.457 -30.910 -43.104 1.00 37.38 317 SER A N 1
ATOM 2590 C CA . SER A 1 317 ? 16.383 -31.941 -43.573 1.00 37.38 317 SER A CA 1
ATOM 2591 C C . SER A 1 317 ? 17.021 -32.634 -42.364 1.00 37.38 317 SER A C 1
ATOM 2593 O O . SER A 1 317 ? 17.903 -32.062 -41.721 1.00 37.38 317 SER A O 1
ATOM 2595 N N . MET A 1 318 ? 16.594 -33.855 -42.043 1.00 34.06 318 MET A N 1
ATOM 2596 C CA . MET A 1 318 ? 17.341 -34.730 -41.133 1.00 34.06 318 MET A CA 1
ATOM 2597 C C . MET A 1 318 ? 18.399 -35.509 -41.921 1.00 34.06 318 MET A C 1
ATOM 2599 O O . MET A 1 318 ? 18.074 -36.196 -42.888 1.00 34.06 318 MET A O 1
ATOM 2603 N N . SER A 1 319 ? 19.661 -35.421 -41.492 1.00 34.69 319 SER A N 1
ATOM 2604 C CA . SER A 1 319 ? 20.724 -36.315 -41.962 1.00 34.69 319 SER A CA 1
ATOM 2605 C C . SER A 1 319 ? 20.599 -37.673 -41.278 1.00 34.69 319 SER A C 1
ATOM 2607 O O . SER A 1 319 ? 20.602 -37.764 -40.053 1.00 34.69 319 SER A O 1
ATOM 2609 N N . TYR A 1 320 ? 20.506 -38.722 -42.090 1.00 39.47 320 TYR A N 1
ATOM 2610 C CA . TYR A 1 320 ? 20.455 -40.114 -41.658 1.00 39.47 320 TYR A CA 1
ATOM 2611 C C . TYR A 1 320 ? 21.865 -40.602 -41.291 1.00 39.47 320 TYR A C 1
ATOM 2613 O O . TYR A 1 320 ? 22.784 -40.475 -42.100 1.00 39.47 320 TYR A O 1
ATOM 2621 N N . ILE A 1 321 ? 22.036 -41.179 -40.099 1.00 43.44 321 ILE A N 1
ATOM 2622 C CA . ILE A 1 321 ? 23.239 -41.943 -39.734 1.00 43.44 321 ILE A CA 1
ATOM 2623 C C . ILE A 1 321 ? 22.824 -43.419 -39.680 1.00 43.44 321 ILE A C 1
ATOM 2625 O O . ILE A 1 321 ? 22.001 -43.769 -38.832 1.00 43.44 321 ILE A O 1
ATOM 2629 N N . PRO A 1 322 ? 23.329 -44.286 -40.575 1.00 41.62 322 PRO A N 1
ATOM 2630 C CA . PRO A 1 322 ? 23.042 -45.709 -40.507 1.00 41.62 322 PRO A CA 1
ATOM 2631 C C . PRO A 1 322 ? 23.858 -46.365 -39.388 1.00 41.62 322 PRO A C 1
ATOM 2633 O O . PRO A 1 322 ? 25.036 -46.066 -39.197 1.00 41.62 322 PRO A O 1
ATOM 2636 N N . VAL A 1 323 ? 23.211 -47.268 -38.656 1.00 39.47 323 VAL A N 1
ATOM 2637 C CA . VAL A 1 323 ? 23.850 -48.166 -37.691 1.00 39.47 323 VAL A CA 1
ATOM 2638 C C . VAL A 1 323 ? 24.453 -49.330 -38.477 1.00 39.47 323 VAL A C 1
ATOM 2640 O O . VAL A 1 323 ? 23.720 -50.046 -39.158 1.00 39.47 323 VAL A O 1
ATOM 2643 N N . GLU A 1 324 ? 25.772 -49.505 -38.410 1.00 45.06 324 GLU A N 1
ATOM 2644 C CA . GLU A 1 324 ? 26.434 -50.732 -38.859 1.00 45.06 324 GLU A CA 1
ATOM 2645 C C . GLU A 1 324 ? 26.334 -51.784 -37.748 1.00 45.06 324 GLU A C 1
ATOM 2647 O O . GLU A 1 324 ? 26.888 -51.622 -36.661 1.00 45.06 324 GLU A O 1
ATOM 2652 N N . GLU A 1 325 ? 25.603 -52.862 -38.026 1.00 38.25 325 GLU A N 1
ATOM 2653 C CA . GLU A 1 325 ? 25.810 -54.151 -37.370 1.00 38.25 325 GLU A CA 1
ATOM 2654 C C . GLU A 1 325 ? 27.031 -54.811 -38.021 1.00 38.25 325 GLU A C 1
ATOM 2656 O O . GLU A 1 325 ? 27.030 -54.989 -39.238 1.00 38.25 325 GLU A O 1
ATOM 2661 N N . TYR A 1 326 ? 28.073 -55.101 -37.234 1.00 40.78 326 TYR A N 1
ATOM 2662 C CA . TYR A 1 326 ? 28.663 -56.437 -37.023 1.00 40.78 326 TYR A CA 1
ATOM 2663 C C . TYR A 1 326 ? 29.822 -56.376 -36.023 1.00 40.78 326 TYR A C 1
ATOM 2665 O O . TYR A 1 326 ? 30.768 -55.585 -36.239 1.00 40.78 326 TYR A O 1
#

Mean predicted aligned error: 19.03 Å

Sequence (326 aa):
MAETVKSIVEKLNDFYKQMEGEVTEEKELLEKGRLNDISHVILNKTLNMIIRNYELYKDNSEFITEDKYCKYLNSLLIRKKSYYDGGSSINTNPDFRGQIMDYLNRKKPEIYRNFLKCNILDDNYSYGSSVTRNKIDDLYYVREKLGGKEIIKRKKSICLDFNNYMYDTVCDIFKSVIPTNSDITLKKSDFARGINTHGNIFDIFTKISCEDERTLEDSGQFRDTKDQDNSLEIAGMQSDTCNCTYFTIFLSVIITFLGTVLTIFLLHKFSPIGSLLYNLIEKKGTIKKNIHDTEIENTLEDTFDSLHVNVKQKDYSMSYIPVEEY

Nearest PDB structures (foldseek):
  6u1s-assembly1_A  TM=2.580E-01  e=7.224E-01  synthetic construct
  8fbj-assembly1_A  TM=2.051E-01  e=5.472E+00  synthetic construct
  3efz-assembly2_D  TM=2.381E-01  e=9.079E+00  Cryptosporidium parvum Iowa II